Protein AF-A0A4R0R0C9-F1 (afdb_monomer)

Organism: NCBI:txid92696

Foldseek 3Di:
DKEWEAAAPPADIDIDDDDDDQDDDPPDDDDVQLVVVVVVCVVVVFDDQSHSLLQDQVRVVVSQWPYWYWHHNVDPQKIWIWTAGPLRDIDIDMDHDPPLSVLSVLLSVLLVVLVVLVVVVVVVVVVVVVVPPPDDDDDDDDDDDDDPPPPPPPDDDDDDDDDDDDDP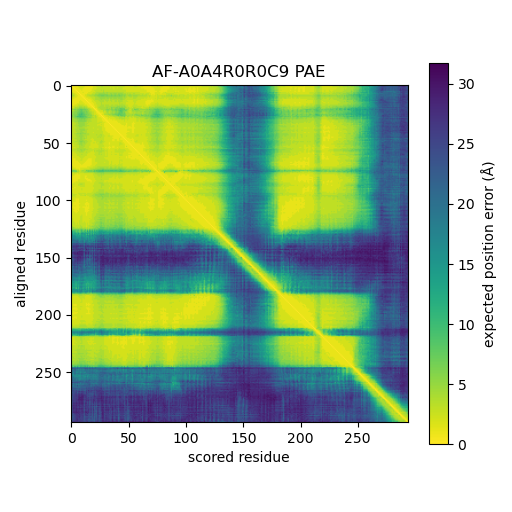DDPPDDPPDPDPDDDHSVVSNVSSVVSVVVSCVVPVVVVVCVVQPPDPPTGGNVNVRVVSVVVVVVVVVVVVCVVVVVPDPPPPDDDPPPDDDPPVPPPPPDDDDDDDDDDDPDPDDPDDDDDDDD

Secondary structure (DSSP, 8-state):
-EEEEEPSTTSPPEEEE-----SPPTTSPPPHHHHHHHHHHHHTTPPPPSSGGGSSTTTHHHHTEEEEEEE-TT-TTEEEEEEEETTS-EEEEEEE-HHHHHHHHHHHHHHHHHHHHHHHHHHHHHHHHTTSSSSS----------SS--S-----------PPP-PPPPP-PPPPPPPP-PPPHHHHHHHHHHHHHHHIIIIIIHHHHHHS---TT--SHHHHHHHHHHHHHHHHHHHHHHHTT------TT-PPPTT--------------------------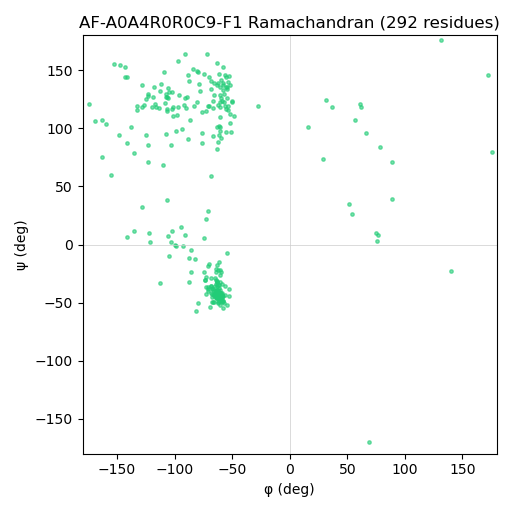---------

Nearest PDB structures (foldseek):
  8fmw-assembly1_W  TM=3.800E-01  e=2.772E-01  Borreliella burgdorferi B31
  6e0i-assembly1_A  TM=2.960E-01  e=7.660E-01  Homo sapiens

Mean predicted aligned error: 12.75 Å

Radius of gyration: 30.07 Å; Cα contacts (8 Å, |Δi|>4): 236; chains: 1; bounding box: 94×52×62 Å

Solvent-accessible surface area (backbone atoms only — not comparable to full-atom values): 18885 Å² total; per-residue (Å²): 61,38,40,38,39,35,51,44,84,94,52,73,67,48,81,42,82,50,81,77,80,66,68,76,60,92,88,58,78,82,57,66,70,48,52,54,51,52,49,52,32,59,77,66,74,44,85,78,71,94,34,70,52,23,68,33,85,88,40,14,71,65,59,42,30,42,34,37,35,41,34,43,60,79,41,97,41,35,36,40,40,40,37,30,31,73,82,69,50,74,49,73,51,72,49,78,38,65,66,56,50,52,52,53,53,45,30,52,52,27,45,55,50,21,48,58,42,43,52,50,55,49,51,54,56,54,58,65,61,71,75,74,78,84,82,87,78,95,75,83,89,73,95,78,84,78,96,83,76,88,84,81,86,84,88,80,83,88,86,82,92,74,91,77,74,91,72,77,80,75,77,81,72,75,77,75,77,80,72,79,92,66,80,55,29,68,58,31,47,51,52,23,49,53,53,49,52,53,48,42,55,64,54,47,54,53,53,49,42,72,78,54,55,86,52,101,84,61,76,44,42,68,58,49,50,52,52,48,52,52,50,53,48,52,54,50,51,56,49,52,38,50,74,71,66,46,76,72,76,76,67,86,83,72,78,76,77,84,83,74,78,80,76,78,73,76,75,83,78,85,78,87,82,89,77,81,88,84,80,88,77,82,86,83,82,85,82,80,88,80,87,83,89,133

Sequence (294 aa):
MIIRLIPPPPHNSVLFTVSFNTKLPGHVAFPQFYSNQLGLLNQHELEQPQTYHSLDKATWMIACLHEVAFDLSMGNGLVLVRCTFIDGDVKEWTFKSDKAVRELAAVCRDTEWASMQADRERYERYGMQSVSESDLQPKKHKKQRSLLMSLVSSLVPSSPSRSRAPSPEPPRRLPPPPSPSGLPSQTLRRRARSSLVDTFRRYVVTGLSQYFPSGSYGCGYVPFVVRSMLRRNEDRMAALLREAGYNQMVMYGAQPTPGRPLLQGSSSDSPFYDDDEAEETSLESRSTDTDGSS

pLDDT: mean 80.65, std 20.63, range [36.44, 98.69]

Structure (mmCIF, N/CA/C/O backbone):
data_AF-A0A4R0R0C9-F1
#
_entry.id   AF-A0A4R0R0C9-F1
#
loop_
_atom_site.group_PDB
_atom_site.id
_atom_site.type_symbol
_atom_site.label_atom_id
_atom_site.label_alt_id
_atom_site.label_comp_id
_atom_site.label_asym_id
_atom_site.label_entity_id
_atom_site.label_seq_id
_atom_site.pdbx_PDB_ins_code
_atom_site.Cartn_x
_atom_site.Cartn_y
_atom_site.Cartn_z
_atom_site.occupancy
_atom_site.B_iso_or_equiv
_atom_site.auth_seq_id
_atom_site.auth_comp_id
_atom_site.auth_asym_id
_atom_site.auth_atom_id
_atom_site.pdbx_PDB_model_num
ATOM 1 N N . MET A 1 1 ? 4.678 -0.991 4.776 1.00 96.38 1 MET A N 1
ATOM 2 C CA . MET A 1 1 ? 3.508 -1.334 3.943 1.00 96.38 1 MET A CA 1
ATOM 3 C C . MET A 1 1 ? 3.961 -2.154 2.741 1.00 96.38 1 MET A C 1
ATOM 5 O O . MET A 1 1 ? 4.963 -1.805 2.121 1.00 96.38 1 MET A O 1
ATOM 9 N N . ILE A 1 2 ? 3.236 -3.215 2.391 1.00 97.88 2 ILE A N 1
ATOM 10 C CA . ILE A 1 2 ? 3.444 -3.982 1.150 1.00 97.88 2 ILE A CA 1
ATOM 11 C C . ILE A 1 2 ? 2.324 -3.644 0.162 1.00 97.88 2 ILE A C 1
ATOM 13 O O . ILE A 1 2 ? 1.160 -3.607 0.543 1.00 97.88 2 ILE A O 1
ATOM 17 N N . ILE A 1 3 ? 2.663 -3.407 -1.104 1.00 98.31 3 ILE A N 1
ATOM 18 C CA . ILE A 1 3 ? 1.708 -3.338 -2.211 1.00 98.31 3 ILE A CA 1
ATOM 19 C C . ILE A 1 3 ? 1.871 -4.610 -3.044 1.00 98.31 3 ILE A C 1
ATOM 21 O O . ILE A 1 3 ? 2.924 -4.836 -3.643 1.00 98.31 3 ILE A O 1
ATOM 25 N N . ARG A 1 4 ? 0.832 -5.441 -3.066 1.00 98.56 4 ARG A N 1
ATOM 26 C CA . ARG A 1 4 ? 0.761 -6.700 -3.803 1.00 98.56 4 ARG A CA 1
ATOM 27 C C . ARG A 1 4 ? -0.069 -6.504 -5.064 1.00 98.56 4 ARG A C 1
ATOM 29 O O . ARG A 1 4 ? -1.170 -5.969 -5.011 1.00 98.56 4 ARG A O 1
ATOM 36 N N . LEU A 1 5 ? 0.450 -6.945 -6.199 1.00 98.31 5 LEU A N 1
ATOM 37 C CA . LEU A 1 5 ? -0.262 -6.958 -7.469 1.00 98.31 5 LEU A CA 1
ATOM 38 C C . LEU A 1 5 ? -0.439 -8.407 -7.911 1.00 98.31 5 LEU A C 1
ATOM 40 O O . LEU A 1 5 ? 0.554 -9.105 -8.106 1.00 98.31 5 LEU A O 1
ATOM 44 N N . ILE A 1 6 ? -1.689 -8.846 -8.033 1.00 98.44 6 ILE A N 1
ATOM 45 C CA . ILE A 1 6 ? -2.082 -10.214 -8.377 1.00 98.44 6 ILE A CA 1
ATOM 46 C C . ILE A 1 6 ? -2.609 -10.187 -9.821 1.00 98.44 6 ILE A C 1
ATOM 48 O O . ILE A 1 6 ? -3.762 -9.806 -10.048 1.00 98.44 6 ILE A O 1
ATOM 52 N N . PRO A 1 7 ? -1.763 -10.487 -10.822 1.00 97.69 7 PRO A N 1
ATOM 53 C CA . PRO A 1 7 ? -2.200 -10.577 -12.209 1.00 97.69 7 PRO A CA 1
ATOM 54 C C . PRO A 1 7 ? -3.044 -11.843 -12.447 1.00 97.69 7 PRO A C 1
ATOM 56 O O . PRO A 1 7 ? -3.005 -12.775 -11.641 1.00 97.69 7 PRO A O 1
ATOM 59 N N . PRO A 1 8 ? -3.797 -11.917 -13.560 1.00 96.81 8 PRO A N 1
ATOM 60 C CA . PRO A 1 8 ? -4.445 -13.161 -13.955 1.00 96.81 8 PRO A CA 1
ATOM 61 C C . PRO A 1 8 ? -3.399 -14.266 -14.222 1.00 96.81 8 PRO A C 1
ATOM 63 O O . PRO A 1 8 ? -2.306 -13.968 -14.722 1.00 96.81 8 PRO A O 1
ATOM 66 N N . PRO A 1 9 ? -3.718 -15.545 -13.940 1.00 95.50 9 PRO A N 1
ATOM 67 C CA . PRO A 1 9 ? -2.861 -16.670 -14.307 1.00 95.50 9 PRO A CA 1
ATOM 68 C C . PRO A 1 9 ? -2.500 -16.647 -15.803 1.00 95.50 9 PRO A C 1
ATOM 70 O O . PRO A 1 9 ? -3.341 -16.258 -16.618 1.00 95.50 9 PRO A O 1
ATOM 73 N N . PRO A 1 10 ? -1.281 -17.067 -16.195 1.00 95.62 10 PRO A N 1
ATOM 74 C CA . PRO A 1 10 ? -0.260 -17.766 -15.401 1.00 95.62 10 PRO A CA 1
ATOM 75 C C . PRO A 1 10 ? 0.796 -16.845 -14.753 1.00 95.62 10 PRO A C 1
ATOM 77 O O . PRO A 1 10 ? 1.863 -17.316 -14.363 1.00 95.62 10 PRO A O 1
ATOM 80 N N . HIS A 1 11 ? 0.555 -15.536 -14.680 1.00 95.06 11 HIS A N 1
ATOM 81 C CA . HIS A 1 11 ? 1.563 -14.589 -14.205 1.00 95.06 11 HIS A CA 1
ATOM 82 C C . HIS A 1 11 ? 1.758 -14.656 -12.681 1.00 95.06 11 HIS A C 1
ATOM 84 O O . HIS A 1 11 ? 0.815 -14.879 -11.923 1.00 95.06 11 HIS A O 1
ATOM 90 N N . ASN A 1 12 ? 2.991 -14.417 -12.228 1.00 96.00 12 ASN A N 1
ATOM 91 C CA . ASN A 1 12 ? 3.324 -14.376 -10.804 1.00 96.00 12 ASN A CA 1
ATOM 92 C C . ASN A 1 12 ? 2.926 -13.037 -10.170 1.00 96.00 12 ASN A C 1
ATOM 94 O O . ASN A 1 12 ? 3.023 -11.979 -10.796 1.00 96.00 12 ASN A O 1
ATOM 98 N N . SER A 1 13 ? 2.555 -13.075 -8.890 1.00 97.56 13 SER A N 1
ATOM 99 C CA . SER A 1 13 ? 2.298 -11.864 -8.108 1.00 97.56 13 SER A CA 1
ATOM 100 C C . SER A 1 13 ? 3.551 -10.998 -7.981 1.00 97.56 13 SER A C 1
ATOM 102 O O . SER A 1 13 ? 4.647 -11.496 -7.723 1.00 97.56 13 SER A O 1
ATOM 104 N N . VAL A 1 14 ? 3.376 -9.682 -8.101 1.00 97.62 14 VAL A N 1
ATOM 105 C CA . VAL A 1 14 ? 4.452 -8.697 -7.943 1.00 97.62 14 VAL A CA 1
ATOM 106 C C . VAL A 1 14 ? 4.308 -7.993 -6.598 1.00 97.62 14 VAL A C 1
ATOM 108 O O . VAL A 1 14 ? 3.227 -7.520 -6.248 1.00 97.62 14 VAL A O 1
ATOM 111 N N . LEU A 1 15 ? 5.404 -7.906 -5.844 1.00 97.94 15 LEU A N 1
ATOM 112 C CA . LEU A 1 15 ? 5.444 -7.277 -4.525 1.00 97.94 15 LEU A CA 1
ATOM 113 C C . LEU A 1 15 ? 6.287 -6.002 -4.560 1.00 97.94 15 LEU A C 1
ATOM 115 O O . LEU A 1 15 ? 7.422 -5.999 -5.037 1.00 97.94 15 LEU A O 1
ATOM 119 N N . PHE A 1 16 ? 5.743 -4.924 -4.003 1.00 97.69 16 PHE A N 1
ATOM 120 C CA . PHE A 1 16 ? 6.442 -3.662 -3.799 1.00 97.69 16 PHE A CA 1
ATOM 121 C C . PHE A 1 16 ? 6.412 -3.294 -2.322 1.00 97.69 16 PHE A C 1
ATOM 123 O O . PHE A 1 16 ? 5.351 -3.241 -1.708 1.00 97.69 16 PHE A O 1
ATOM 130 N N . THR A 1 17 ? 7.571 -2.982 -1.754 1.00 96.38 17 THR A N 1
ATOM 131 C CA . THR A 1 17 ? 7.661 -2.513 -0.369 1.00 96.38 17 THR A CA 1
ATOM 132 C C . THR A 1 17 ? 7.709 -0.993 -0.341 1.00 96.38 17 THR A C 1
ATOM 134 O O . THR A 1 17 ? 8.530 -0.376 -1.023 1.00 96.38 17 THR A O 1
ATOM 137 N N . VAL A 1 18 ? 6.839 -0.394 0.468 1.00 94.31 18 VAL A N 1
ATOM 138 C CA . VAL A 1 18 ? 6.860 1.028 0.809 1.00 94.31 18 VAL A CA 1
ATOM 139 C C . VAL A 1 18 ? 7.181 1.143 2.293 1.00 94.31 18 VAL A C 1
ATOM 141 O O . VAL A 1 18 ? 6.425 0.669 3.150 1.00 94.31 18 VAL A O 1
ATOM 144 N N . SER A 1 19 ? 8.310 1.779 2.583 1.00 92.19 19 SER A N 1
ATOM 145 C CA . SER A 1 19 ? 8.796 2.003 3.940 1.00 92.19 19 SER A CA 1
ATOM 146 C C . SER A 1 19 ? 8.876 3.494 4.208 1.00 92.19 19 SER A C 1
ATOM 148 O O . SER A 1 19 ? 9.365 4.259 3.377 1.00 92.19 19 SER A O 1
ATOM 150 N N . PHE A 1 20 ? 8.409 3.893 5.383 1.00 89.12 20 PHE A N 1
ATOM 151 C CA . PHE A 1 20 ? 8.649 5.223 5.916 1.00 89.12 20 PHE A CA 1
ATOM 152 C C . PHE A 1 20 ? 9.953 5.214 6.709 1.00 89.12 20 PHE A C 1
ATOM 154 O O . PHE A 1 20 ? 10.281 4.211 7.347 1.00 89.12 20 PHE A O 1
ATOM 161 N N . ASN A 1 21 ? 10.697 6.319 6.680 1.00 88.12 21 ASN A N 1
ATOM 162 C CA . ASN A 1 21 ? 11.829 6.461 7.583 1.00 88.12 21 ASN A CA 1
ATOM 163 C C . ASN A 1 21 ? 11.281 6.640 9.004 1.00 88.12 21 ASN A C 1
ATOM 165 O O . ASN A 1 21 ? 10.530 7.572 9.273 1.00 88.12 21 ASN A O 1
ATOM 169 N N . THR A 1 22 ? 11.623 5.725 9.904 1.00 85.69 22 THR A N 1
ATOM 170 C CA . THR A 1 22 ? 11.163 5.770 11.296 1.00 85.69 22 THR A CA 1
ATOM 171 C C . THR A 1 22 ? 11.890 6.840 12.103 1.00 85.69 22 THR A C 1
ATOM 173 O O . THR A 1 22 ? 11.352 7.332 13.093 1.00 85.69 22 THR A O 1
ATOM 176 N N . LYS A 1 23 ? 13.092 7.235 11.668 1.00 87.19 23 LYS A N 1
ATOM 177 C CA . LYS A 1 23 ? 13.923 8.220 12.354 1.00 87.19 23 LYS A CA 1
ATOM 178 C C . LYS A 1 23 ? 13.724 9.594 11.725 1.00 87.19 23 LYS A C 1
ATOM 180 O O . LYS A 1 23 ? 14.049 9.812 10.556 1.00 87.19 23 LYS A O 1
ATOM 185 N N . LEU A 1 24 ? 13.226 10.534 12.524 1.00 85.94 24 LEU A N 1
ATOM 186 C CA . LEU A 1 24 ? 13.323 11.953 12.198 1.00 85.94 24 LEU A CA 1
ATOM 187 C C . LEU A 1 24 ? 14.809 12.346 12.154 1.00 85.94 24 LEU A C 1
ATOM 189 O O . LEU A 1 24 ? 15.576 11.904 13.015 1.00 85.94 24 LEU A O 1
ATOM 193 N N . PRO A 1 25 ? 15.250 13.142 11.166 1.00 89.69 25 PRO A N 1
ATOM 194 C CA . PRO A 1 25 ? 16.614 13.649 11.157 1.00 89.69 25 PRO A CA 1
ATOM 195 C C . PRO A 1 25 ? 16.888 14.439 12.442 1.00 89.69 25 PRO A C 1
ATOM 197 O O . PRO A 1 25 ? 16.090 15.296 12.808 1.00 89.69 25 PRO A O 1
ATOM 200 N N . GLY A 1 26 ? 18.021 14.189 13.106 1.00 91.81 26 GLY A N 1
ATOM 201 C CA . GLY A 1 26 ? 18.309 14.769 14.429 1.00 91.81 26 GLY A CA 1
ATOM 202 C C . GLY A 1 26 ? 18.388 16.302 14.478 1.00 91.81 26 GLY A C 1
ATOM 203 O O . GLY A 1 26 ? 18.328 16.879 15.554 1.00 91.81 26 GLY A O 1
ATOM 204 N N . HIS A 1 27 ? 18.496 16.967 13.326 1.00 93.69 27 HIS A N 1
ATOM 205 C CA . HIS A 1 27 ? 18.495 18.429 13.217 1.00 93.69 27 HIS A CA 1
ATOM 206 C C . HIS A 1 27 ? 17.087 19.037 13.096 1.00 93.69 27 HIS A C 1
ATOM 208 O O . HIS A 1 27 ? 16.942 20.255 13.165 1.00 93.69 27 HIS A O 1
ATOM 214 N N . VAL A 1 28 ? 16.052 18.222 12.872 1.00 92.31 28 VAL A N 1
ATOM 215 C CA . VAL A 1 28 ? 14.677 18.705 12.723 1.00 92.31 28 VAL A CA 1
ATOM 216 C C . VAL A 1 28 ? 14.007 18.686 14.089 1.00 92.31 28 VAL A C 1
ATOM 218 O O . VAL A 1 28 ? 13.875 17.633 14.711 1.00 92.31 28 VAL A O 1
ATOM 221 N N . ALA A 1 29 ? 13.566 19.858 14.548 1.00 93.75 29 ALA A N 1
ATOM 222 C CA . ALA A 1 29 ? 12.794 19.968 15.776 1.00 93.75 29 ALA A CA 1
ATOM 223 C C . ALA A 1 29 ? 11.519 19.119 15.685 1.00 93.75 29 ALA A C 1
ATOM 225 O O . ALA A 1 29 ? 10.828 19.107 14.662 1.00 93.75 29 ALA A O 1
ATOM 226 N N . PHE A 1 30 ? 11.202 18.419 16.770 1.00 94.00 30 PHE A N 1
ATOM 227 C CA . PHE A 1 30 ? 10.015 17.584 16.823 1.00 94.00 30 PHE A CA 1
ATOM 228 C C . PHE A 1 30 ? 8.750 18.463 16.773 1.00 94.00 30 PHE A C 1
ATOM 230 O O . PHE A 1 30 ? 8.609 19.358 17.611 1.00 94.00 30 PHE A O 1
ATOM 237 N N . PRO A 1 31 ? 7.827 18.262 15.811 1.00 94.94 31 PRO A N 1
ATOM 238 C CA . PRO A 1 31 ? 6.652 19.119 15.685 1.00 94.94 31 PRO A CA 1
ATOM 239 C C . PRO A 1 31 ? 5.776 19.092 16.944 1.00 94.94 31 PRO A C 1
ATOM 241 O O . PRO A 1 31 ? 5.342 18.026 17.378 1.00 94.94 31 PRO A O 1
ATOM 244 N N . GLN A 1 32 ? 5.424 20.264 17.486 1.00 95.56 32 GLN A N 1
ATOM 245 C CA . GLN A 1 32 ? 4.611 20.370 18.710 1.00 95.56 32 GLN A CA 1
ATOM 246 C C . GLN A 1 32 ? 3.269 19.628 18.603 1.00 95.56 32 GLN A C 1
ATOM 248 O O . GLN A 1 32 ? 2.793 19.032 19.566 1.00 95.56 32 GLN A O 1
ATOM 253 N N . PHE A 1 33 ? 2.660 19.630 17.416 1.00 94.06 33 PHE A N 1
ATOM 254 C CA . PHE A 1 33 ? 1.415 18.907 17.167 1.00 94.06 33 PHE A CA 1
ATOM 255 C C . PHE A 1 33 ? 1.560 17.392 17.381 1.00 94.06 33 PHE A C 1
ATOM 257 O O . PHE A 1 33 ? 0.635 16.757 17.886 1.00 94.06 33 PHE A O 1
ATOM 264 N N . TYR A 1 34 ? 2.720 16.814 17.054 1.00 95.81 34 TYR A N 1
ATOM 265 C CA . TYR A 1 34 ? 2.991 15.399 17.305 1.00 95.81 34 TYR A CA 1
ATOM 266 C C . TYR A 1 34 ? 3.166 15.143 18.799 1.00 95.81 34 TYR A C 1
ATOM 268 O O . TYR A 1 34 ? 2.614 14.170 19.304 1.00 95.81 34 TYR A O 1
ATOM 276 N N . SER A 1 35 ? 3.850 16.040 19.521 1.00 96.31 35 SER A N 1
ATOM 277 C CA . SER A 1 35 ? 3.997 15.941 20.981 1.00 96.31 35 SER A CA 1
ATOM 278 C C . SER A 1 35 ? 2.642 15.927 21.675 1.00 96.31 35 SER A C 1
ATOM 2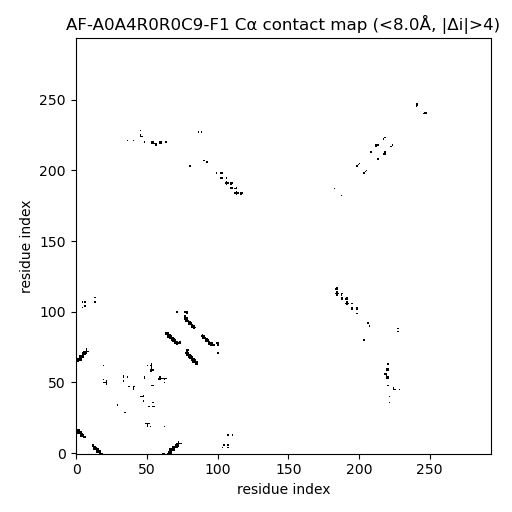80 O O . SER A 1 35 ? 2.402 15.095 22.543 1.00 96.31 35 SER A O 1
ATOM 282 N N . ASN A 1 36 ? 1.731 16.807 21.253 1.00 96.19 36 ASN A N 1
ATOM 283 C CA . ASN A 1 36 ? 0.388 16.882 21.817 1.00 96.19 36 ASN A CA 1
ATOM 284 C C . ASN A 1 36 ? -0.399 15.584 21.567 1.00 96.19 36 ASN A C 1
ATOM 286 O O . ASN A 1 36 ? -1.039 15.073 22.481 1.00 96.19 36 ASN A O 1
ATOM 290 N N . GLN A 1 37 ? -0.325 15.017 20.355 1.00 96.00 37 GLN A N 1
ATOM 291 C CA . GLN A 1 37 ? -0.971 13.733 20.058 1.00 96.00 37 GLN A CA 1
ATOM 292 C C . GLN A 1 37 ? -0.375 12.574 20.862 1.00 96.00 37 GLN A C 1
ATOM 294 O O . GLN A 1 37 ? -1.126 11.757 21.382 1.00 96.00 37 GLN A O 1
ATOM 299 N N . LEU A 1 38 ? 0.952 12.506 20.997 1.00 97.00 38 LEU A N 1
ATOM 300 C CA . LEU A 1 38 ? 1.611 11.491 21.824 1.00 97.00 38 LEU A CA 1
ATOM 301 C C . LEU A 1 38 ? 1.231 11.631 23.302 1.00 97.00 38 LEU A C 1
ATOM 303 O O . LEU A 1 38 ? 0.990 10.624 23.959 1.00 97.00 38 LEU A O 1
ATOM 307 N N . GLY A 1 39 ? 1.113 12.863 23.803 1.00 97.50 39 GLY A N 1
ATOM 308 C CA . GLY A 1 39 ? 0.612 13.140 25.148 1.00 97.50 39 GLY A CA 1
ATOM 309 C C . GLY A 1 39 ? -0.806 12.610 25.359 1.00 97.50 39 GLY A C 1
ATOM 310 O O . GLY A 1 39 ? -1.054 11.940 26.356 1.00 97.50 39 GLY A O 1
ATOM 311 N N . LEU A 1 40 ? -1.707 12.827 24.393 1.00 96.56 40 LEU A N 1
ATOM 312 C CA . LEU A 1 40 ? -3.072 12.283 24.430 1.00 96.56 40 LEU A CA 1
ATOM 313 C C . LEU A 1 40 ? -3.091 10.752 24.389 1.00 96.56 40 LEU A C 1
ATOM 315 O O . LEU A 1 40 ? -3.825 10.133 25.154 1.00 96.56 40 LEU A O 1
ATOM 319 N N . LEU A 1 41 ? -2.285 10.135 23.520 1.00 97.31 41 LEU A N 1
ATOM 320 C CA . LEU A 1 41 ? -2.169 8.677 23.460 1.00 97.31 41 LEU A CA 1
ATOM 321 C C . LEU A 1 41 ? -1.704 8.114 24.805 1.00 97.31 41 LEU A C 1
ATOM 323 O O . LEU A 1 41 ? -2.309 7.177 25.309 1.00 97.31 41 LEU A O 1
ATOM 327 N N . ASN A 1 42 ? -0.688 8.728 25.412 1.00 98.00 42 ASN A N 1
ATOM 328 C CA . ASN A 1 42 ? -0.164 8.310 26.707 1.00 98.00 42 ASN A CA 1
ATOM 329 C C . ASN A 1 42 ? -1.185 8.507 27.840 1.00 98.00 42 ASN A C 1
ATOM 331 O O . ASN A 1 42 ? -1.382 7.614 28.653 1.00 98.00 42 ASN A O 1
ATOM 335 N N . GLN A 1 43 ? -1.876 9.651 27.868 1.00 98.06 43 GLN A N 1
ATOM 336 C CA . GLN A 1 43 ? -2.901 9.958 28.871 1.00 98.06 43 GLN A CA 1
ATOM 337 C C . GLN A 1 43 ? -4.064 8.956 28.856 1.00 98.06 43 GLN A C 1
ATOM 339 O O . GLN A 1 43 ? -4.669 8.702 29.894 1.00 98.06 43 GLN A O 1
ATOM 344 N N . HIS A 1 44 ? -4.391 8.412 27.684 1.00 97.44 44 HIS A N 1
ATOM 345 C CA . HIS A 1 44 ? -5.482 7.458 27.498 1.00 97.44 44 HIS A CA 1
ATOM 346 C C . HIS A 1 44 ? -5.007 6.004 27.364 1.00 97.44 44 HIS A C 1
ATOM 348 O O . HIS A 1 44 ? -5.807 5.158 26.971 1.00 97.44 44 HIS A O 1
ATOM 354 N N . GLU A 1 45 ? -3.731 5.722 27.656 1.00 97.12 45 GLU A N 1
ATOM 355 C CA . GLU A 1 45 ? -3.126 4.383 27.551 1.00 97.12 45 GLU A CA 1
ATOM 356 C C . GLU A 1 45 ? -3.357 3.722 26.176 1.00 97.12 45 GLU A C 1
ATOM 358 O O . GLU A 1 45 ? -3.546 2.512 26.045 1.00 97.12 45 GLU A O 1
ATOM 363 N N . LEU A 1 46 ? -3.368 4.540 25.120 1.00 97.12 46 LEU A N 1
ATOM 364 C CA . LEU A 1 46 ? -3.555 4.093 23.746 1.00 97.12 46 LEU A CA 1
ATOM 365 C C . LEU A 1 46 ? -2.227 3.628 23.142 1.00 97.12 46 LEU A C 1
ATOM 367 O O . LEU A 1 46 ? -1.151 4.140 23.458 1.00 97.12 46 LEU A O 1
ATOM 371 N N . GLU A 1 47 ? -2.315 2.686 22.205 1.00 96.75 47 GLU A N 1
ATOM 372 C CA . GLU A 1 47 ? -1.150 2.131 21.516 1.00 96.75 47 GLU A CA 1
ATOM 373 C C . GLU A 1 47 ? -0.367 3.217 20.755 1.00 96.75 47 GLU A C 1
ATOM 375 O O . GLU A 1 47 ? -0.913 3.947 19.917 1.00 96.75 47 GLU A O 1
ATOM 380 N N . GLN A 1 48 ? 0.936 3.315 21.030 1.00 96.56 48 GLN A N 1
ATOM 381 C CA . GLN A 1 48 ? 1.811 4.282 20.371 1.00 96.56 48 GLN A CA 1
ATOM 382 C C . GLN A 1 48 ? 2.034 3.918 18.894 1.00 96.56 48 GLN A C 1
ATOM 384 O O . GLN A 1 48 ? 2.136 2.739 18.554 1.00 96.56 48 GLN A O 1
ATOM 389 N N . PRO A 1 49 ? 2.134 4.909 17.991 1.00 96.12 49 PRO A N 1
ATOM 390 C CA . PRO A 1 49 ? 2.332 4.636 16.577 1.00 96.12 49 PRO A CA 1
ATOM 391 C C . PRO A 1 49 ? 3.723 4.055 16.306 1.00 96.12 49 PRO A C 1
ATOM 393 O O . PRO A 1 49 ? 4.726 4.558 16.804 1.00 96.12 49 PRO A O 1
ATOM 396 N N . GLN A 1 50 ? 3.802 3.075 15.402 1.00 93.69 50 GLN A N 1
ATOM 397 C CA . GLN A 1 50 ? 5.081 2.504 14.947 1.00 93.69 50 GLN A CA 1
ATOM 398 C C . GLN A 1 50 ? 5.965 3.521 14.205 1.00 93.69 50 GLN A C 1
ATOM 400 O O . GLN A 1 50 ? 7.179 3.354 14.103 1.00 93.69 50 GLN A O 1
ATOM 405 N N . THR A 1 51 ? 5.355 4.568 13.638 1.00 94.62 51 THR A N 1
ATOM 406 C CA . THR A 1 51 ? 6.057 5.627 12.906 1.00 94.62 51 THR A CA 1
ATOM 407 C C . THR A 1 51 ? 5.428 6.989 13.190 1.00 94.62 51 THR A C 1
ATOM 409 O O . THR A 1 51 ? 4.201 7.106 13.255 1.00 94.62 51 THR A O 1
ATOM 412 N N . TYR A 1 52 ? 6.238 8.048 13.262 1.00 94.88 52 TYR A N 1
ATOM 413 C CA . TYR A 1 52 ? 5.740 9.421 13.435 1.00 94.88 52 TYR A CA 1
ATOM 414 C C . TYR A 1 52 ? 4.862 9.903 12.271 1.00 94.88 52 TYR A C 1
ATOM 416 O O . TYR A 1 52 ? 4.015 10.770 12.459 1.00 94.88 52 TYR A O 1
ATOM 424 N N . HIS A 1 53 ? 4.995 9.300 11.085 1.00 94.81 53 HIS A N 1
ATOM 425 C CA . HIS A 1 53 ? 4.137 9.573 9.926 1.00 94.81 53 HIS A CA 1
ATOM 426 C C . HIS A 1 53 ? 2.667 9.206 10.158 1.00 94.81 53 HIS A C 1
ATOM 428 O O . HIS A 1 53 ? 1.791 9.689 9.440 1.00 94.81 53 HIS A O 1
ATOM 434 N N . SER A 1 54 ? 2.386 8.389 11.175 1.00 95.81 54 SER A N 1
ATOM 435 C CA . SER A 1 54 ? 1.024 8.101 11.629 1.00 95.81 54 SER A CA 1
ATOM 436 C C . SER A 1 54 ? 0.372 9.330 12.273 1.00 95.81 54 SER A C 1
ATOM 438 O O . SER A 1 54 ? -0.835 9.493 12.203 1.00 95.81 54 SER A O 1
ATOM 440 N N . LEU A 1 55 ? 1.156 10.232 12.867 1.00 95.62 55 LEU A N 1
ATOM 441 C CA . LEU A 1 55 ? 0.646 11.450 13.508 1.00 95.62 55 LEU A CA 1
ATOM 442 C C . LEU A 1 55 ? 0.397 12.588 12.503 1.00 95.62 55 LEU A C 1
ATOM 444 O O . LEU A 1 55 ? -0.250 13.584 12.835 1.00 95.62 55 LEU A O 1
ATOM 448 N N . ASP A 1 56 ? 0.898 12.448 11.274 1.00 94.25 56 ASP A N 1
ATOM 449 C CA . ASP A 1 56 ? 0.731 13.429 10.207 1.00 94.25 56 ASP A CA 1
ATOM 450 C C . ASP A 1 56 ? -0.660 13.343 9.563 1.00 94.25 56 ASP A C 1
ATOM 452 O O . ASP A 1 56 ? -1.118 12.277 9.146 1.00 94.25 56 ASP A O 1
ATOM 456 N N . LYS A 1 57 ? -1.325 14.488 9.392 1.00 91.19 57 LYS A N 1
ATOM 457 C CA . LYS A 1 57 ? -2.690 14.538 8.846 1.00 91.19 57 LYS A CA 1
ATOM 458 C C . LYS A 1 57 ? -2.787 14.031 7.400 1.00 91.19 57 LYS A C 1
ATOM 460 O O . LYS A 1 57 ? -3.834 13.508 7.023 1.00 91.19 57 LYS A O 1
ATOM 465 N N . ALA A 1 58 ? -1.746 14.193 6.588 1.00 90.81 58 ALA A N 1
ATOM 466 C CA . ALA A 1 58 ? -1.746 13.769 5.193 1.00 90.81 58 ALA A CA 1
ATOM 467 C C . ALA A 1 58 ? -1.311 12.306 5.030 1.00 90.81 58 ALA A C 1
ATOM 469 O O . ALA A 1 58 ? -1.805 11.626 4.129 1.00 90.81 58 ALA A O 1
ATOM 470 N N . THR A 1 59 ? -0.414 11.808 5.888 1.00 93.62 59 THR A N 1
ATOM 471 C CA . THR A 1 59 ? 0.161 10.463 5.727 1.00 93.62 59 THR A CA 1
ATOM 472 C C . THR A 1 59 ? -0.369 9.407 6.686 1.00 93.62 59 THR A C 1
ATOM 474 O O . THR A 1 59 ? -0.097 8.231 6.439 1.00 93.62 59 THR A O 1
ATOM 477 N N . TRP A 1 60 ? -1.151 9.762 7.717 1.00 95.31 60 TRP A N 1
ATOM 478 C CA . TRP A 1 60 ? -1.558 8.805 8.759 1.00 95.31 60 TRP A CA 1
ATOM 479 C C . TRP A 1 60 ? -2.189 7.532 8.198 1.00 95.31 60 TR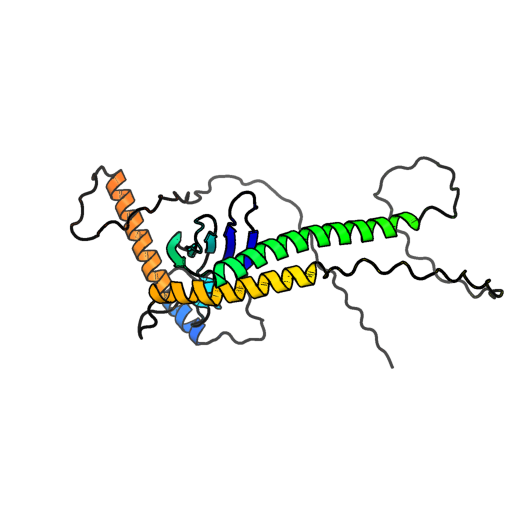P A C 1
ATOM 481 O O . TRP A 1 60 ? -1.840 6.428 8.606 1.00 95.31 60 TRP A O 1
ATOM 491 N N . MET A 1 61 ? -3.080 7.685 7.219 1.00 95.12 61 MET A N 1
ATOM 492 C CA . MET A 1 61 ? -3.824 6.574 6.642 1.00 95.12 61 MET A CA 1
ATOM 493 C C . MET A 1 61 ? -2.888 5.594 5.937 1.00 95.12 61 MET A C 1
ATOM 495 O O . MET A 1 61 ? -3.024 4.390 6.107 1.00 95.12 61 MET A O 1
ATOM 499 N N . ILE A 1 62 ? -1.902 6.106 5.195 1.00 95.94 62 ILE A N 1
ATOM 500 C CA . ILE A 1 62 ? -0.911 5.278 4.498 1.00 95.94 62 ILE A CA 1
ATOM 501 C C . ILE A 1 62 ? 0.052 4.64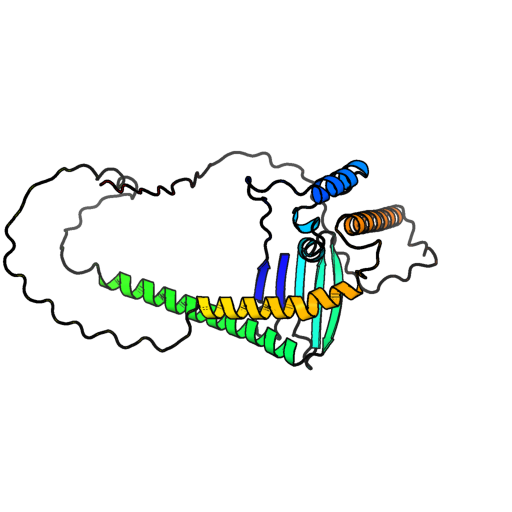1 5.507 1.00 95.94 62 ILE A C 1
ATOM 503 O O . ILE A 1 62 ? 0.434 3.486 5.344 1.00 95.94 62 ILE A O 1
ATOM 507 N N . ALA A 1 63 ? 0.416 5.362 6.570 1.00 96.25 63 ALA A N 1
ATOM 508 C CA . ALA A 1 63 ? 1.263 4.842 7.640 1.00 96.25 63 ALA A CA 1
ATOM 509 C C . ALA A 1 63 ? 0.598 3.693 8.424 1.00 96.25 63 ALA A C 1
ATOM 511 O O . ALA A 1 63 ? 1.300 2.805 8.900 1.00 96.25 63 ALA A O 1
ATOM 512 N N . CYS A 1 64 ? -0.737 3.673 8.507 1.00 96.75 64 CYS A N 1
ATOM 513 C CA . CYS A 1 64 ? -1.505 2.609 9.164 1.00 96.75 64 CYS A CA 1
ATOM 514 C C . CYS A 1 64 ? -1.805 1.402 8.256 1.00 96.75 64 CYS A C 1
ATOM 516 O O . CYS A 1 64 ? -2.373 0.416 8.729 1.00 96.75 64 CYS A O 1
ATOM 518 N N . LEU A 1 65 ? -1.456 1.451 6.965 1.00 97.62 65 LEU A N 1
ATOM 519 C CA . LEU A 1 65 ? -1.634 0.319 6.056 1.00 97.62 65 LEU A CA 1
ATOM 520 C C . LEU A 1 65 ? -0.496 -0.689 6.228 1.00 97.62 65 LEU A C 1
ATOM 522 O O . LEU A 1 65 ? 0.684 -0.391 6.015 1.00 97.62 65 LEU A O 1
ATOM 526 N N . HIS A 1 66 ? -0.867 -1.922 6.550 1.00 97.38 66 HIS A N 1
ATOM 527 C CA . HIS A 1 66 ? 0.049 -3.051 6.554 1.00 97.38 66 HIS A CA 1
ATOM 528 C C . HIS A 1 66 ? 0.260 -3.565 5.124 1.00 97.38 66 HIS A C 1
ATOM 530 O O . HIS A 1 66 ? 1.395 -3.661 4.645 1.00 97.38 66 HIS A O 1
ATOM 536 N N . GLU A 1 67 ? -0.841 -3.798 4.409 1.00 98.31 67 GLU A N 1
ATOM 537 C CA . GLU A 1 67 ? -0.842 -4.361 3.065 1.00 98.31 67 GLU A CA 1
ATOM 538 C C . GLU A 1 67 ? -1.933 -3.746 2.182 1.00 98.31 67 GLU A C 1
ATOM 540 O O . GLU A 1 67 ? -3.042 -3.482 2.637 1.00 98.31 67 GLU A O 1
ATOM 545 N N . VAL A 1 68 ? -1.631 -3.567 0.896 1.00 98.56 68 VAL A N 1
ATOM 546 C CA . VAL A 1 68 ? -2.610 -3.252 -0.146 1.00 98.56 68 VAL A CA 1
ATOM 547 C C . VAL A 1 68 ? -2.451 -4.224 -1.303 1.00 98.56 68 VAL A C 1
ATOM 549 O O . VAL A 1 68 ? -1.404 -4.251 -1.941 1.00 98.56 68 VAL A O 1
ATOM 552 N N . ALA A 1 69 ? -3.488 -4.998 -1.599 1.00 98.69 69 ALA A N 1
ATOM 553 C CA . ALA A 1 69 ? -3.524 -5.917 -2.723 1.00 98.69 69 ALA A CA 1
ATOM 554 C C . ALA A 1 69 ? -4.441 -5.389 -3.833 1.00 98.69 69 ALA A C 1
ATOM 556 O O . ALA A 1 69 ? -5.588 -5.023 -3.582 1.00 98.69 69 ALA A O 1
ATOM 557 N N . PHE A 1 70 ? -3.922 -5.373 -5.058 1.00 98.62 70 PHE A N 1
ATOM 558 C CA . PHE A 1 70 ? -4.683 -5.205 -6.290 1.00 98.62 70 PHE A CA 1
ATOM 559 C C . PHE A 1 70 ? -4.836 -6.566 -6.956 1.00 98.62 70 PHE A C 1
ATOM 561 O O . PHE A 1 70 ? -3.838 -7.153 -7.374 1.00 98.62 70 PHE A O 1
ATOM 568 N N . ASP A 1 71 ? -6.065 -7.042 -7.083 1.00 98.50 71 ASP A N 1
ATOM 569 C CA . ASP A 1 71 ? -6.380 -8.294 -7.757 1.00 98.50 71 ASP A CA 1
ATOM 570 C C . ASP A 1 71 ? -7.039 -8.026 -9.115 1.00 98.50 71 ASP A C 1
ATOM 572 O O . ASP A 1 71 ? -8.107 -7.414 -9.213 1.00 98.50 71 ASP A O 1
ATOM 576 N N . LEU A 1 72 ? -6.338 -8.451 -10.170 1.00 97.81 72 LEU A N 1
ATOM 577 C CA . LEU A 1 72 ? -6.728 -8.325 -11.574 1.00 97.81 72 LEU A CA 1
ATOM 578 C C . LEU A 1 72 ? -7.341 -9.621 -12.134 1.00 97.81 72 LEU A C 1
ATOM 580 O O . LEU A 1 72 ? -7.690 -9.669 -13.315 1.00 97.81 72 LEU A O 1
ATOM 584 N N . SER A 1 73 ? -7.448 -10.681 -11.329 1.00 97.12 73 SER A N 1
ATOM 585 C CA . SER A 1 73 ? -7.896 -12.005 -11.778 1.00 97.12 73 SER A CA 1
ATOM 586 C C . SER A 1 73 ? -9.390 -12.068 -12.113 1.00 97.12 73 SER A C 1
ATOM 588 O O . SER A 1 73 ? -9.810 -12.947 -12.863 1.00 97.12 73 SER A O 1
ATOM 590 N N . MET A 1 74 ? -10.188 -11.105 -11.637 1.00 95.19 74 MET A N 1
ATOM 591 C CA . MET A 1 74 ? -11.639 -11.058 -11.866 1.00 95.19 74 MET A CA 1
ATOM 592 C C . MET A 1 74 ? -12.038 -10.890 -13.344 1.00 95.19 74 MET A C 1
ATOM 594 O O . MET A 1 74 ? -13.171 -11.202 -13.714 1.00 95.19 74 MET A O 1
ATOM 598 N N . GLY A 1 75 ? -11.137 -10.390 -14.197 1.00 91.38 75 GLY A N 1
ATOM 599 C CA . GLY A 1 75 ? -11.422 -10.115 -15.607 1.00 91.38 75 GLY A CA 1
ATOM 600 C C . GLY A 1 75 ? -12.390 -8.942 -15.826 1.00 91.38 75 GLY A C 1
ATOM 601 O O . GLY A 1 75 ? -12.699 -8.173 -14.918 1.00 91.38 75 GLY A O 1
ATOM 602 N N . ASN A 1 76 ? -12.856 -8.762 -17.068 1.00 94.38 76 ASN A N 1
ATOM 603 C CA . ASN A 1 76 ? -13.895 -7.783 -17.446 1.00 94.38 76 ASN A CA 1
ATOM 604 C C . ASN A 1 76 ? -13.635 -6.314 -17.039 1.00 94.38 76 ASN A C 1
ATOM 606 O O . ASN A 1 76 ? -14.576 -5.535 -16.854 1.00 94.38 76 ASN A O 1
ATOM 610 N N . GLY A 1 77 ? -12.366 -5.925 -16.893 1.00 95.44 77 GLY A N 1
ATOM 611 C CA . GLY A 1 77 ? -11.990 -4.568 -16.485 1.00 95.44 77 GLY A CA 1
ATOM 612 C C . GLY A 1 77 ? -12.210 -4.270 -14.993 1.00 95.44 77 GLY A C 1
ATOM 613 O O . GLY A 1 77 ? -12.126 -3.105 -14.594 1.00 95.44 77 GLY A O 1
ATOM 614 N N . LEU A 1 78 ? -12.523 -5.288 -14.180 1.00 97.88 78 LEU A N 1
ATOM 615 C CA . LEU A 1 78 ? -12.704 -5.168 -12.734 1.00 97.88 78 LEU A CA 1
ATOM 616 C C . LEU A 1 78 ? -11.373 -5.326 -12.001 1.00 97.88 78 LEU A C 1
ATOM 618 O O . LEU A 1 78 ? -10.551 -6.173 -12.345 1.00 97.88 78 LEU A O 1
ATOM 622 N N . VAL A 1 79 ? -11.195 -4.511 -10.966 1.00 98.12 79 VAL A N 1
ATOM 623 C CA . VAL A 1 79 ? -10.077 -4.598 -10.027 1.00 98.12 79 VAL A CA 1
ATOM 624 C C . VAL A 1 79 ? -10.651 -4.700 -8.623 1.00 98.12 79 VAL A C 1
ATOM 626 O O . VAL A 1 79 ? -11.428 -3.833 -8.213 1.00 98.12 79 VAL A O 1
ATOM 629 N N . LEU A 1 80 ? -10.262 -5.738 -7.886 1.00 98.38 80 LEU A N 1
ATOM 630 C CA . LEU A 1 80 ? -10.513 -5.838 -6.451 1.00 98.38 80 LEU A CA 1
ATOM 631 C C . LEU A 1 80 ? -9.340 -5.201 -5.704 1.00 98.38 80 LEU A C 1
ATOM 633 O O . LEU A 1 80 ? -8.180 -5.537 -5.939 1.00 98.38 80 LEU A O 1
ATOM 637 N N . VAL A 1 81 ? -9.645 -4.269 -4.806 1.00 98.44 81 VAL A N 1
ATOM 638 C CA . VAL A 1 81 ? -8.674 -3.689 -3.878 1.00 98.44 81 VAL A CA 1
ATOM 639 C C . VAL A 1 81 ? -8.960 -4.222 -2.495 1.00 98.44 81 VAL A C 1
ATOM 641 O O . VAL A 1 81 ? -10.072 -4.072 -1.996 1.00 98.44 81 VAL A O 1
ATOM 644 N N . ARG A 1 82 ? -7.932 -4.783 -1.862 1.00 98.50 82 ARG A N 1
ATOM 645 C CA . ARG A 1 82 ? -7.955 -5.210 -0.465 1.00 98.50 82 ARG A CA 1
ATOM 646 C C . ARG A 1 82 ? -6.890 -4.454 0.311 1.00 98.50 82 ARG A C 1
ATOM 648 O O . ARG A 1 82 ? -5.707 -4.576 0.016 1.00 98.50 82 ARG A O 1
ATOM 655 N N . CYS A 1 83 ? -7.304 -3.683 1.305 1.00 98.50 83 CYS A N 1
ATOM 656 C CA . CYS A 1 83 ? -6.418 -2.973 2.220 1.00 98.50 83 CYS A CA 1
ATOM 657 C C . CYS A 1 83 ? -6.476 -3.630 3.597 1.00 98.50 83 CYS A C 1
ATOM 659 O O . CYS A 1 83 ? -7.546 -3.684 4.199 1.00 98.50 83 CYS A O 1
ATOM 661 N N . THR A 1 84 ? -5.332 -4.082 4.098 1.00 98.19 84 THR A N 1
ATOM 662 C CA . THR A 1 84 ? -5.156 -4.605 5.454 1.00 98.19 84 THR A CA 1
ATOM 663 C C . THR A 1 84 ? -4.416 -3.565 6.289 1.00 98.19 84 THR A C 1
ATOM 665 O O . THR A 1 84 ? -3.334 -3.109 5.910 1.00 98.19 84 THR A O 1
ATOM 668 N N . PHE A 1 85 ? -4.983 -3.187 7.426 1.00 97.62 85 PHE A N 1
ATOM 669 C CA . PHE A 1 85 ? -4.416 -2.223 8.366 1.00 97.62 85 PHE A CA 1
ATOM 670 C C . PHE A 1 85 ? -3.556 -2.916 9.433 1.00 97.62 85 PHE A C 1
ATOM 672 O O . PHE A 1 85 ? -3.632 -4.131 9.618 1.00 97.62 85 PHE A O 1
ATOM 679 N N . ILE A 1 86 ? -2.722 -2.144 10.135 1.00 96.44 86 ILE A N 1
ATOM 680 C CA . ILE A 1 86 ? -1.833 -2.647 11.203 1.00 96.44 86 ILE A CA 1
ATOM 681 C C . ILE A 1 86 ? -2.577 -3.304 12.376 1.00 96.44 86 ILE A C 1
ATOM 683 O O . ILE A 1 86 ? -2.008 -4.124 13.083 1.00 96.44 86 ILE A O 1
ATOM 687 N N . ASP A 1 87 ? -3.853 -2.977 12.560 1.00 95.38 87 ASP A N 1
ATOM 688 C CA . ASP A 1 87 ? -4.743 -3.553 13.570 1.00 95.38 87 ASP A CA 1
ATOM 689 C C . ASP A 1 87 ? -5.515 -4.790 13.067 1.00 95.38 87 ASP A C 1
ATOM 691 O O . ASP A 1 87 ? -6.458 -5.253 13.717 1.00 95.38 87 ASP A O 1
ATOM 695 N N . GLY A 1 88 ? -5.171 -5.278 11.872 1.00 95.94 88 GLY A N 1
ATOM 696 C CA . GLY A 1 88 ? -5.845 -6.378 11.194 1.00 95.94 88 GLY A CA 1
ATOM 697 C C . GLY A 1 88 ? -7.189 -6.008 10.560 1.00 95.94 88 GLY A C 1
ATOM 698 O O . GLY A 1 88 ? -7.858 -6.902 10.031 1.00 95.94 88 GLY A O 1
ATOM 699 N N . ASP A 1 89 ? -7.630 -4.740 10.594 1.00 95.69 89 ASP A N 1
ATOM 700 C CA . ASP A 1 89 ? -8.822 -4.325 9.844 1.00 95.69 89 ASP A CA 1
ATOM 701 C C . ASP A 1 89 ? -8.624 -4.565 8.354 1.00 95.69 89 ASP A C 1
ATOM 703 O O . ASP A 1 89 ? -7.542 -4.337 7.815 1.00 95.69 89 ASP A O 1
ATOM 707 N N . VAL A 1 90 ? -9.683 -5.007 7.684 1.00 96.88 90 VAL A N 1
ATOM 708 C CA . VAL A 1 90 ? -9.663 -5.243 6.243 1.00 96.88 90 VAL A CA 1
ATOM 709 C C . VAL A 1 90 ? -10.762 -4.412 5.601 1.00 96.88 90 VAL A C 1
ATOM 711 O O . VAL A 1 90 ? -11.920 -4.458 6.022 1.00 96.88 90 VAL A O 1
ATOM 714 N N . LYS A 1 91 ? -10.391 -3.635 4.582 1.00 97.12 91 LYS A N 1
ATOM 715 C CA . LYS A 1 91 ? -11.318 -2.900 3.718 1.00 97.12 91 LYS A CA 1
ATOM 716 C C . LYS A 1 91 ? -11.164 -3.390 2.295 1.00 97.12 91 LYS A C 1
ATOM 718 O O . LYS A 1 91 ? -10.059 -3.397 1.757 1.00 97.12 91 LYS A O 1
ATOM 723 N N . GLU A 1 92 ? -12.280 -3.782 1.703 1.00 97.62 92 GLU A N 1
ATOM 724 C CA . GLU A 1 92 ? -12.331 -4.336 0.359 1.00 97.62 92 GLU A CA 1
ATOM 725 C C . GLU A 1 92 ? -13.370 -3.606 -0.469 1.00 97.62 92 GLU A C 1
ATOM 727 O O . GLU A 1 92 ? -14.464 -3.305 0.003 1.00 97.62 92 GLU A O 1
ATOM 732 N N . TRP A 1 93 ? -13.018 -3.302 -1.709 1.00 98.00 93 TRP A N 1
ATOM 733 C CA . TRP A 1 93 ? -13.965 -2.792 -2.687 1.00 98.00 93 TRP A CA 1
ATOM 734 C C . TRP A 1 93 ? -13.515 -3.170 -4.088 1.00 98.00 93 TRP A C 1
ATOM 736 O O . TRP A 1 93 ? -12.332 -3.383 -4.359 1.00 98.00 93 TRP A O 1
ATOM 746 N N . THR A 1 94 ? -14.478 -3.232 -4.995 1.00 97.81 94 THR A N 1
ATOM 747 C CA . THR A 1 94 ? -14.228 -3.446 -6.415 1.00 97.81 94 THR A CA 1
ATOM 748 C C . THR A 1 94 ? -14.507 -2.164 -7.179 1.00 97.81 94 THR A C 1
ATOM 750 O O . THR A 1 94 ? -15.360 -1.360 -6.800 1.00 97.81 94 THR A O 1
ATOM 753 N N . PHE A 1 95 ? -13.778 -1.948 -8.267 1.00 97.25 95 PHE A N 1
ATOM 754 C CA . PHE A 1 95 ? -14.093 -0.879 -9.204 1.00 97.25 95 PHE A CA 1
ATOM 755 C C . PHE A 1 95 ? -13.811 -1.316 -10.639 1.00 97.25 95 PHE A C 1
ATOM 757 O O . PHE A 1 95 ? -12.961 -2.170 -10.896 1.00 97.25 95 PHE A O 1
ATOM 764 N N . LYS A 1 96 ? -14.535 -0.715 -11.588 1.00 97.69 96 LYS A N 1
ATOM 765 C CA . LYS A 1 96 ? -14.363 -0.961 -13.022 1.00 97.69 96 LYS A CA 1
ATOM 766 C C . LYS A 1 96 ? -13.571 0.179 -13.650 1.00 97.69 96 LYS A C 1
ATOM 768 O O . LYS A 1 96 ? -14.015 1.324 -13.618 1.00 97.69 96 LYS A O 1
ATOM 773 N N . SER A 1 97 ? -12.401 -0.117 -14.210 1.00 97.38 97 SER A N 1
ATOM 774 C CA . SER A 1 97 ? -11.584 0.879 -14.913 1.00 97.38 97 SER A CA 1
ATOM 775 C C . SER A 1 97 ? -10.593 0.212 -15.860 1.00 97.38 97 SER A C 1
ATOM 777 O O . SER A 1 97 ? -9.520 -0.236 -15.451 1.00 97.38 97 SER A O 1
ATOM 779 N N . ASP A 1 98 ? -10.894 0.246 -17.160 1.00 97.31 98 ASP A N 1
ATOM 780 C CA . ASP A 1 98 ? -9.990 -0.260 -18.203 1.00 97.31 98 ASP A CA 1
ATOM 781 C C . ASP A 1 98 ? -8.648 0.483 -18.210 1.00 97.31 98 ASP A C 1
ATOM 783 O O . ASP A 1 98 ? -7.617 -0.047 -18.626 1.00 97.31 98 ASP A O 1
ATOM 787 N N . LYS A 1 99 ? -8.635 1.738 -17.743 1.00 97.50 99 LYS A N 1
ATOM 788 C CA . LYS A 1 99 ? -7.397 2.495 -17.555 1.00 97.50 99 LYS A CA 1
ATOM 789 C C . LYS A 1 99 ? -6.554 1.892 -16.430 1.00 97.50 99 LYS A C 1
ATOM 791 O O . LYS A 1 99 ? -5.375 1.647 -16.659 1.00 97.50 99 LYS A O 1
ATOM 796 N N . ALA A 1 100 ? -7.144 1.626 -15.262 1.00 97.38 100 ALA A N 1
ATOM 797 C CA . ALA A 1 100 ? -6.426 1.046 -14.125 1.00 97.38 100 ALA A CA 1
ATOM 798 C C . ALA A 1 100 ? -5.866 -0.338 -14.453 1.00 97.38 100 ALA A C 1
ATOM 800 O O . ALA A 1 100 ? -4.698 -0.601 -14.188 1.00 97.38 100 ALA A O 1
ATOM 801 N N . VAL A 1 101 ? -6.675 -1.194 -15.089 1.00 97.88 101 VAL A N 1
ATOM 802 C CA . VAL A 1 101 ? -6.244 -2.535 -15.503 1.00 97.88 101 VAL A CA 1
ATOM 803 C C . VAL A 1 101 ? -5.064 -2.448 -16.469 1.00 97.88 101 VAL A C 1
ATOM 805 O O . VAL A 1 101 ? -4.074 -3.151 -16.285 1.00 97.88 101 VAL A O 1
ATOM 808 N N . ARG A 1 102 ? -5.108 -1.546 -17.460 1.00 97.88 102 ARG A N 1
ATOM 809 C CA . ARG A 1 102 ? -3.983 -1.343 -18.389 1.00 97.88 102 ARG A CA 1
ATOM 810 C C . ARG A 1 102 ? -2.729 -0.802 -17.702 1.00 97.88 102 ARG A C 1
ATOM 812 O O . ARG A 1 102 ? -1.640 -1.275 -18.023 1.00 97.88 102 ARG A O 1
ATOM 819 N N . GLU A 1 103 ? -2.870 0.169 -16.797 1.00 98.12 103 GLU A N 1
ATOM 820 C CA . GLU A 1 103 ? -1.757 0.741 -16.021 1.00 98.12 103 GLU A CA 1
ATOM 821 C C . GLU A 1 103 ? -1.105 -0.334 -15.134 1.00 98.12 103 GLU A C 1
ATOM 823 O O . GLU A 1 103 ? 0.100 -0.553 -15.222 1.00 98.12 103 GLU A O 1
ATOM 828 N N . LEU A 1 104 ? -1.892 -1.091 -14.365 1.00 98.12 104 LEU A N 1
ATOM 829 C CA . LEU A 1 104 ? -1.389 -2.168 -13.506 1.00 98.12 104 LEU A CA 1
ATOM 830 C C . LEU A 1 104 ? -0.793 -3.334 -14.309 1.00 98.12 104 LEU A C 1
ATOM 832 O O . LEU A 1 104 ? 0.280 -3.828 -13.973 1.00 98.12 104 LEU A O 1
ATOM 836 N N . ALA A 1 105 ? -1.408 -3.727 -15.426 1.00 97.56 105 ALA A N 1
ATOM 837 C CA . ALA A 1 105 ? -0.824 -4.726 -16.319 1.00 97.56 105 ALA A CA 1
ATOM 838 C C . ALA A 1 105 ? 0.506 -4.248 -16.934 1.00 97.56 105 ALA A C 1
ATOM 840 O O . ALA A 1 105 ? 1.400 -5.058 -17.181 1.00 97.56 105 ALA A O 1
ATOM 841 N N . ALA A 1 106 ? 0.667 -2.941 -17.178 1.00 97.88 106 ALA A N 1
ATOM 842 C CA . ALA A 1 106 ? 1.948 -2.379 -17.603 1.00 97.88 106 ALA A CA 1
ATOM 843 C C . ALA A 1 106 ? 3.006 -2.468 -16.494 1.00 97.88 106 ALA A C 1
ATOM 845 O O . ALA A 1 106 ? 4.146 -2.805 -16.795 1.00 97.88 106 ALA A O 1
ATOM 846 N N . VAL A 1 107 ? 2.631 -2.262 -15.226 1.00 98.31 107 VAL A N 1
ATOM 847 C CA . VAL A 1 107 ? 3.527 -2.466 -14.071 1.00 98.31 107 VAL A CA 1
ATOM 848 C C . VAL A 1 107 ? 4.035 -3.912 -14.003 1.00 98.31 107 VAL A C 1
ATOM 850 O O . VAL A 1 107 ? 5.234 -4.116 -13.795 1.00 98.31 107 VAL A O 1
ATOM 853 N N . CYS A 1 108 ? 3.166 -4.909 -14.219 1.00 97.94 108 CYS A N 1
ATOM 854 C CA . CYS A 1 108 ? 3.574 -6.319 -14.306 1.00 97.94 108 CYS A CA 1
ATOM 855 C C . CYS A 1 108 ? 4.614 -6.531 -15.413 1.00 97.94 108 CYS A C 1
ATOM 857 O O . CYS A 1 108 ? 5.720 -6.986 -15.125 1.00 97.94 108 CYS A O 1
ATOM 859 N N . ARG A 1 109 ? 4.301 -6.116 -16.651 1.00 97.44 109 ARG A N 1
ATOM 860 C CA . ARG A 1 109 ? 5.213 -6.267 -17.801 1.00 97.44 109 ARG A CA 1
ATOM 861 C C . ARG A 1 109 ? 6.553 -5.571 -17.581 1.00 97.44 109 ARG A C 1
ATOM 863 O O . ARG A 1 109 ? 7.597 -6.145 -17.861 1.00 97.44 109 ARG A O 1
ATOM 870 N N . ASP A 1 110 ? 6.537 -4.351 -17.050 1.00 97.69 110 ASP A N 1
ATOM 871 C CA . ASP A 1 110 ? 7.756 -3.592 -16.765 1.00 97.69 110 ASP A CA 1
ATOM 872 C C . ASP A 1 110 ? 8.630 -4.284 -15.720 1.00 97.69 110 ASP A C 1
ATOM 874 O O . ASP A 1 110 ? 9.855 -4.236 -15.813 1.00 97.69 110 ASP A O 1
ATOM 878 N N . THR A 1 111 ? 8.014 -4.935 -14.733 1.00 97.31 111 THR A N 1
ATOM 879 C CA . THR A 1 111 ? 8.739 -5.670 -13.693 1.00 97.31 111 THR A CA 1
ATOM 880 C C . THR A 1 111 ? 9.334 -6.967 -14.238 1.00 97.31 111 THR A C 1
ATOM 882 O O . THR A 1 111 ? 10.505 -7.246 -13.980 1.00 97.31 111 THR A O 1
ATOM 885 N N . GLU A 1 112 ? 8.578 -7.713 -15.046 1.00 96.31 112 GLU A N 1
ATOM 886 C CA . GLU A 1 112 ? 9.068 -8.901 -15.759 1.00 96.31 112 GLU A CA 1
ATOM 887 C C . GLU A 1 112 ? 10.248 -8.543 -16.677 1.00 96.31 112 GLU A C 1
ATOM 889 O O . GLU A 1 112 ? 11.319 -9.148 -16.596 1.00 96.31 112 G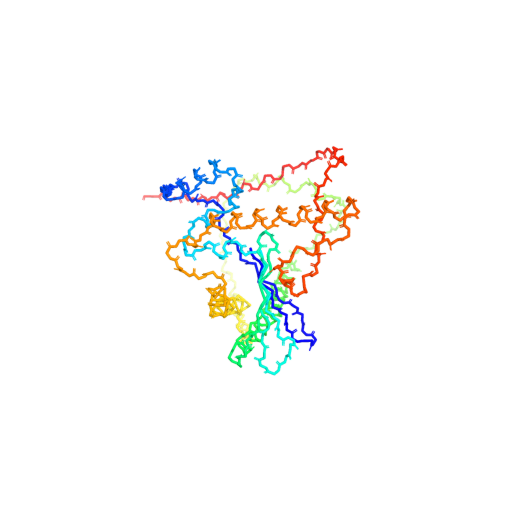LU A O 1
ATOM 894 N N . TRP A 1 113 ? 10.103 -7.494 -17.494 1.00 96.06 113 TRP A N 1
ATOM 895 C CA . TRP A 1 113 ? 11.165 -7.013 -18.382 1.00 96.06 113 TRP A CA 1
ATOM 896 C C . TRP A 1 113 ? 12.379 -6.508 -17.611 1.00 96.06 113 TRP A C 1
ATOM 898 O O . TRP A 1 113 ? 13.514 -6.781 -17.997 1.00 96.06 113 TRP A O 1
ATOM 908 N N . ALA A 1 114 ? 12.167 -5.810 -16.494 1.00 96.50 114 ALA A N 1
ATOM 909 C CA . ALA A 1 114 ? 13.257 -5.378 -15.634 1.00 96.50 114 ALA A CA 1
ATOM 910 C C . ALA A 1 114 ? 14.021 -6.548 -15.003 1.00 96.50 114 ALA A C 1
ATOM 912 O O . ALA A 1 114 ? 15.208 -6.392 -14.713 1.00 96.50 114 ALA A O 1
ATOM 913 N N . SER A 1 115 ? 13.360 -7.681 -14.745 1.00 95.88 115 SER A N 1
ATOM 914 C CA . SER A 1 115 ? 14.021 -8.895 -14.260 1.00 95.88 115 SER A CA 1
ATOM 915 C C . SER A 1 115 ? 14.895 -9.492 -15.356 1.00 95.88 115 SER A C 1
ATOM 917 O O . SER A 1 115 ? 16.103 -9.601 -15.167 1.00 95.88 115 SER A O 1
ATOM 919 N N . MET A 1 116 ? 14.318 -9.747 -16.536 1.00 95.25 116 MET A N 1
ATOM 920 C CA . MET A 1 116 ? 15.052 -10.303 -17.680 1.00 95.25 116 MET A CA 1
ATOM 921 C C . MET A 1 116 ? 16.261 -9.442 -18.066 1.00 95.25 116 MET A C 1
ATOM 923 O O . MET A 1 116 ? 17.356 -9.952 -18.297 1.00 95.25 116 MET A O 1
ATOM 927 N N . GLN A 1 117 ? 16.084 -8.118 -18.096 1.00 95.00 117 GLN A N 1
ATOM 928 C CA . GLN A 1 117 ? 17.164 -7.196 -18.432 1.00 95.00 117 GLN A CA 1
ATOM 929 C C . GLN A 1 117 ? 18.248 -7.155 -17.347 1.00 95.00 117 GLN A C 1
ATOM 931 O O . GLN A 1 117 ? 19.426 -7.047 -17.672 1.00 95.00 117 GLN A O 1
ATOM 936 N N . ALA A 1 118 ? 17.881 -7.268 -16.067 1.00 95.19 118 ALA A N 1
ATOM 937 C CA . ALA A 1 118 ? 18.859 -7.325 -14.983 1.00 95.19 118 ALA A CA 1
ATOM 938 C C . ALA A 1 118 ? 19.695 -8.614 -15.026 1.00 95.19 118 ALA A C 1
ATOM 940 O O . ALA A 1 118 ? 20.896 -8.561 -14.759 1.00 95.19 118 ALA A O 1
ATOM 941 N N . ASP A 1 119 ? 19.091 -9.748 -15.385 1.00 95.38 119 ASP A N 1
ATOM 942 C CA . ASP A 1 119 ? 19.811 -11.014 -15.548 1.00 95.38 119 ASP A CA 1
ATOM 943 C C . ASP A 1 119 ? 20.785 -10.936 -16.723 1.00 95.38 119 ASP A C 1
ATOM 945 O O . ASP A 1 119 ? 21.961 -11.275 -16.587 1.00 95.38 119 ASP A O 1
ATOM 949 N N . ARG A 1 120 ? 20.340 -10.373 -17.849 1.00 93.25 120 ARG A N 1
ATOM 950 C CA . ARG A 1 120 ? 21.208 -10.093 -18.996 1.00 93.25 120 ARG A CA 1
ATOM 951 C C . ARG A 1 120 ? 22.393 -9.191 -18.628 1.00 93.25 120 ARG A C 1
ATOM 953 O O . ARG A 1 120 ? 23.533 -9.538 -18.924 1.00 93.25 120 ARG A O 1
ATOM 960 N N . GLU A 1 121 ? 22.139 -8.063 -17.961 1.00 93.06 121 GLU A N 1
ATOM 961 C CA . GLU A 1 121 ? 23.181 -7.133 -17.500 1.00 93.06 121 GLU A CA 1
ATOM 962 C C . GLU A 1 121 ? 24.183 -7.825 -16.553 1.00 93.06 121 GLU A C 1
ATOM 964 O O . GLU A 1 121 ? 25.375 -7.513 -16.578 1.00 93.06 121 GLU A O 1
ATOM 969 N N . ARG A 1 122 ? 23.731 -8.785 -15.728 1.00 93.12 122 ARG A N 1
ATOM 970 C CA . ARG A 1 122 ? 24.618 -9.616 -14.895 1.00 93.12 122 ARG A CA 1
ATOM 971 C C . ARG A 1 122 ? 25.499 -10.524 -15.750 1.00 93.12 122 ARG A C 1
ATOM 973 O O . ARG A 1 122 ? 26.710 -10.520 -15.549 1.00 93.12 122 ARG A O 1
ATOM 980 N N . TYR A 1 123 ? 24.929 -11.256 -16.709 1.00 93.06 123 TYR A N 1
ATOM 981 C CA . TYR A 1 123 ? 25.700 -12.127 -17.605 1.00 93.06 123 TYR A CA 1
ATOM 982 C C . TYR A 1 123 ? 26.764 -11.361 -18.398 1.00 93.06 123 TYR A C 1
ATOM 984 O O . TYR A 1 123 ? 27.898 -11.823 -18.494 1.00 93.06 123 TYR A O 1
ATOM 992 N N . GLU A 1 124 ? 26.438 -10.172 -18.909 1.00 90.38 124 GLU A N 1
ATOM 993 C CA . GLU A 1 124 ? 27.393 -9.328 -19.638 1.00 90.38 124 GLU A CA 1
ATOM 994 C C . GLU A 1 124 ? 28.564 -8.886 -18.737 1.00 90.38 124 GLU A C 1
ATOM 996 O O . GLU A 1 124 ? 29.722 -8.952 -19.154 1.00 90.38 124 GLU A O 1
ATOM 1001 N N . ARG A 1 125 ? 28.302 -8.531 -17.468 1.00 89.25 125 ARG A N 1
ATOM 1002 C CA . ARG A 1 125 ? 29.365 -8.193 -16.498 1.00 89.25 125 ARG A CA 1
ATOM 1003 C C . ARG A 1 125 ? 30.287 -9.374 -16.193 1.00 89.25 125 ARG A C 1
ATOM 1005 O O . ARG A 1 125 ? 31.500 -9.183 -16.133 1.00 89.25 125 ARG A O 1
ATOM 1012 N N . TYR A 1 126 ? 29.737 -10.578 -16.033 1.00 90.94 126 TYR A N 1
ATOM 1013 C CA . TYR A 1 126 ? 30.541 -11.780 -15.785 1.00 90.94 126 TYR A CA 1
ATOM 1014 C C . TYR A 1 126 ? 31.335 -12.220 -17.023 1.00 90.94 126 TYR A C 1
ATOM 1016 O O . TYR A 1 126 ? 32.500 -12.601 -16.905 1.00 90.94 126 TYR A O 1
ATOM 1024 N N . GLY A 1 127 ? 30.750 -12.108 -18.220 1.00 87.00 127 GLY A N 1
ATOM 1025 C CA . GLY A 1 127 ? 31.418 -12.454 -19.476 1.00 87.00 127 GLY A CA 1
ATOM 1026 C C . GLY A 1 127 ? 32.670 -11.613 -19.732 1.00 87.00 127 GLY A C 1
ATOM 1027 O O . GLY A 1 127 ? 33.709 -12.156 -20.101 1.00 87.00 127 GLY A O 1
ATOM 1028 N N . MET A 1 128 ? 32.614 -10.305 -19.458 1.00 76.69 128 MET A N 1
ATOM 1029 C CA . MET A 1 128 ? 33.754 -9.404 -19.678 1.00 76.69 128 MET A CA 1
ATOM 1030 C C . MET A 1 128 ? 34.898 -9.590 -18.669 1.00 76.69 128 MET A C 1
ATOM 1032 O O . MET A 1 128 ? 36.051 -9.347 -19.019 1.00 76.69 128 MET A O 1
ATOM 1036 N N . GLN A 1 129 ? 34.623 -10.049 -17.443 1.00 73.38 129 GLN A N 1
ATOM 1037 C CA . GLN A 1 129 ? 35.680 -10.317 -16.456 1.00 73.38 129 GLN A CA 1
ATOM 1038 C C . GLN A 1 129 ? 36.479 -11.590 -16.778 1.00 73.38 129 GLN A C 1
ATOM 1040 O O . GLN A 1 129 ? 37.679 -11.632 -16.521 1.00 73.38 129 GLN A O 1
ATOM 1045 N N . SER A 1 130 ? 35.861 -12.587 -17.418 1.00 68.00 130 SER A N 1
ATOM 1046 C CA . SER A 1 130 ? 36.500 -13.888 -17.682 1.00 68.00 130 SER A CA 1
ATOM 1047 C C . SER A 1 130 ? 37.632 -13.880 -18.725 1.00 68.00 130 SER A C 1
ATOM 1049 O O . SER A 1 130 ? 38.435 -14.805 -18.755 1.00 68.00 130 SER A O 1
ATOM 1051 N N . VAL A 1 131 ? 37.744 -12.841 -19.562 1.00 63.34 131 VAL A N 1
ATOM 1052 C CA . VAL A 1 131 ? 38.712 -12.804 -20.684 1.00 63.34 131 VAL A CA 1
ATOM 1053 C C . VAL A 1 131 ? 40.049 -12.142 -20.295 1.00 63.34 131 VAL A C 1
ATOM 1055 O O . VAL A 1 131 ? 40.968 -12.065 -21.103 1.00 63.34 131 VAL A O 1
ATOM 1058 N N . SER A 1 132 ? 40.198 -11.664 -19.054 1.00 59.22 132 SER A N 1
ATOM 1059 C CA . SER A 1 132 ? 41.329 -10.799 -18.670 1.00 59.22 132 SER A CA 1
ATOM 1060 C C . SER A 1 132 ? 42.493 -11.500 -17.953 1.00 59.22 132 SER A C 1
ATOM 1062 O O . SER A 1 132 ? 43.464 -10.822 -17.632 1.00 59.22 132 SER A O 1
ATOM 1064 N N . GLU A 1 133 ? 42.432 -12.810 -17.683 1.00 57.38 133 GLU A N 1
ATOM 1065 C CA . GLU A 1 133 ? 43.369 -13.448 -16.731 1.00 57.38 133 GLU A CA 1
ATOM 1066 C C . GLU A 1 133 ? 44.229 -14.596 -17.296 1.00 57.38 133 GLU A C 1
ATOM 1068 O O . GLU A 1 133 ? 45.030 -15.177 -16.567 1.00 57.38 133 GLU A O 1
ATOM 1073 N N . SER A 1 134 ? 44.127 -14.928 -18.589 1.00 57.47 134 SER A N 1
ATOM 1074 C CA . SER A 1 134 ? 44.807 -16.113 -19.145 1.00 57.47 134 SER A CA 1
ATOM 1075 C C . SER A 1 134 ? 46.080 -15.865 -19.956 1.00 57.47 134 SER A C 1
ATOM 1077 O O . SER A 1 134 ? 46.670 -16.843 -20.404 1.00 57.47 134 SER A O 1
ATOM 1079 N N . ASP A 1 135 ? 46.561 -14.630 -20.113 1.00 57.00 135 ASP A N 1
ATOM 1080 C CA . ASP A 1 135 ? 47.826 -14.396 -20.815 1.00 57.00 135 ASP A CA 1
ATOM 1081 C C . ASP A 1 135 ? 48.888 -13.780 -19.906 1.00 57.00 135 ASP A C 1
ATOM 1083 O O . ASP A 1 135 ? 48.759 -12.661 -19.414 1.00 57.00 135 ASP A O 1
ATOM 1087 N N . LEU A 1 136 ? 49.992 -14.528 -19.794 1.00 57.66 136 LEU A N 1
ATOM 1088 C CA . LEU A 1 136 ? 51.275 -14.198 -19.169 1.00 57.66 136 LEU A CA 1
ATOM 1089 C C . LEU A 1 136 ? 51.386 -14.513 -17.666 1.00 57.66 136 LEU A C 1
ATOM 1091 O O . LEU A 1 136 ? 51.534 -13.600 -16.869 1.00 57.66 136 LEU A O 1
ATOM 1095 N N . GLN A 1 137 ? 51.449 -15.796 -17.278 1.00 58.56 137 GLN A N 1
ATOM 1096 C CA . GLN A 1 137 ? 52.639 -16.372 -16.609 1.00 58.56 137 GLN A CA 1
ATOM 1097 C C . GLN A 1 137 ? 52.489 -17.896 -16.393 1.00 58.56 137 GLN A C 1
ATOM 1099 O O . GLN A 1 137 ? 51.612 -18.331 -15.647 1.00 58.56 137 GLN A O 1
ATOM 1104 N N . PRO A 1 138 ? 53.389 -18.736 -16.938 1.00 56.31 138 PRO A N 1
ATOM 1105 C CA . PRO A 1 138 ? 53.447 -20.149 -16.583 1.00 56.31 138 PRO A CA 1
ATOM 1106 C C . PRO A 1 138 ? 54.114 -20.308 -15.208 1.00 56.31 138 PRO A C 1
ATOM 1108 O O . PRO A 1 138 ? 55.341 -20.357 -15.102 1.00 56.31 138 PRO A O 1
ATOM 1111 N N . LYS A 1 139 ? 53.327 -20.401 -14.129 1.00 52.62 139 LYS A N 1
ATOM 1112 C CA . LYS A 1 139 ? 53.850 -20.750 -12.798 1.00 52.62 139 LYS A CA 1
ATOM 1113 C C . LYS A 1 139 ? 53.567 -22.214 -12.478 1.00 52.62 139 LYS A C 1
ATOM 1115 O O . LYS A 1 139 ? 52.435 -22.635 -12.274 1.00 52.62 139 LYS A O 1
ATOM 1120 N N . LYS A 1 140 ? 54.654 -22.986 -12.446 1.00 57.94 140 LYS A N 1
ATOM 1121 C CA . LYS A 1 140 ? 54.719 -24.393 -12.041 1.00 57.94 140 LYS A CA 1
ATOM 1122 C C . LYS A 1 140 ? 54.019 -24.599 -10.693 1.00 57.94 140 LYS A C 1
ATOM 1124 O O . LYS A 1 140 ? 54.393 -23.984 -9.697 1.00 57.94 140 LYS A O 1
ATOM 1129 N N . HIS A 1 141 ? 53.041 -25.499 -10.669 1.00 54.09 141 HIS A N 1
ATOM 1130 C CA . HIS A 1 141 ? 52.316 -25.895 -9.468 1.00 54.09 141 HIS A CA 1
ATOM 1131 C C . H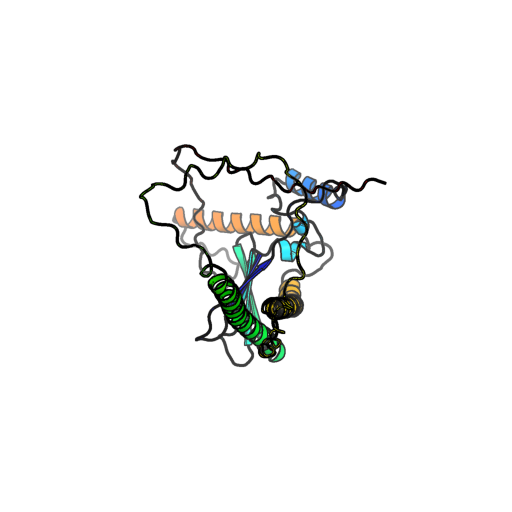IS A 1 141 ? 53.257 -26.465 -8.399 1.00 54.09 141 HIS A C 1
ATOM 1133 O O . HIS A 1 141 ? 53.917 -27.484 -8.614 1.00 54.09 141 HIS A O 1
ATOM 1139 N N . LYS A 1 142 ? 53.238 -25.873 -7.202 1.00 54.19 142 LYS A N 1
ATOM 1140 C CA . LYS A 1 142 ? 53.640 -26.563 -5.975 1.00 54.19 142 LYS A CA 1
ATOM 1141 C C . LYS A 1 142 ? 52.587 -26.305 -4.898 1.00 54.19 142 LYS A C 1
ATOM 1143 O O . LYS A 1 142 ? 52.331 -25.172 -4.521 1.00 54.19 142 LYS A O 1
ATOM 1148 N N . LYS A 1 143 ? 51.942 -27.401 -4.493 1.00 62.66 143 LYS A N 1
ATOM 1149 C CA . LYS A 1 143 ? 50.930 -27.562 -3.437 1.00 62.66 143 LYS A CA 1
ATOM 1150 C C . LYS A 1 143 ? 51.039 -26.537 -2.291 1.00 62.66 143 LYS A C 1
ATOM 1152 O O . LYS A 1 143 ? 52.015 -26.587 -1.553 1.00 62.66 143 LYS A O 1
ATOM 1157 N N . GLN A 1 144 ? 49.994 -25.734 -2.073 1.00 47.88 144 GLN A N 1
ATOM 1158 C CA . GLN A 1 144 ? 49.667 -25.065 -0.796 1.00 47.88 144 GLN A CA 1
ATOM 1159 C C . GLN A 1 144 ? 48.197 -24.601 -0.870 1.00 47.88 144 GLN A C 1
ATOM 1161 O O . GLN A 1 144 ? 47.831 -23.901 -1.802 1.00 47.88 144 GLN A O 1
ATOM 1166 N N . ARG A 1 145 ? 47.252 -25.242 -0.165 1.00 53.75 145 ARG A N 1
ATOM 1167 C CA . ARG A 1 145 ? 46.798 -25.020 1.229 1.00 53.75 145 ARG A CA 1
ATOM 1168 C C . ARG A 1 145 ? 46.298 -23.592 1.524 1.00 53.75 145 ARG A C 1
ATOM 1170 O O . ARG A 1 145 ? 47.102 -22.704 1.748 1.00 53.75 145 ARG A O 1
ATOM 1177 N N . SER A 1 146 ? 44.968 -23.507 1.660 1.00 56.66 146 SER A N 1
ATOM 1178 C CA . SER A 1 146 ? 44.179 -22.703 2.613 1.00 56.66 146 SER A CA 1
ATOM 1179 C C . SER A 1 146 ? 44.295 -21.169 2.587 1.00 56.66 146 SER A C 1
ATOM 1181 O O . SER A 1 146 ? 45.326 -20.575 2.875 1.00 56.66 146 SER A O 1
ATOM 1183 N N . LEU A 1 147 ? 43.133 -20.558 2.361 1.00 55.38 147 LEU A N 1
ATOM 1184 C CA . LEU A 1 147 ? 42.798 -19.160 2.071 1.00 55.38 147 LEU A CA 1
ATOM 1185 C C . LEU A 1 147 ? 42.923 -18.172 3.259 1.00 55.38 147 LEU A C 1
ATOM 1187 O O . LEU A 1 147 ? 42.311 -17.113 3.233 1.00 55.38 147 LEU A O 1
ATOM 1191 N N . LEU A 1 148 ? 43.703 -18.486 4.301 1.00 54.00 148 LEU A N 1
ATOM 1192 C CA . LEU A 1 148 ? 43.751 -17.699 5.553 1.00 54.00 148 LEU A CA 1
ATOM 1193 C C . LEU A 1 148 ? 45.015 -16.836 5.748 1.00 54.00 148 LEU A C 1
ATOM 1195 O O . LEU A 1 148 ? 45.185 -16.236 6.801 1.00 54.00 148 LEU A O 1
ATOM 1199 N N . MET A 1 149 ? 45.902 -16.730 4.753 1.00 49.91 149 MET A N 1
ATOM 1200 C CA . MET A 1 149 ? 47.181 -15.997 4.877 1.00 49.91 149 MET A CA 1
ATOM 1201 C C . MET A 1 149 ? 47.426 -14.967 3.761 1.00 49.91 149 MET A C 1
ATOM 1203 O O . MET A 1 149 ? 48.560 -14.702 3.380 1.00 49.91 149 MET A O 1
ATOM 1207 N N . SER A 1 150 ? 46.362 -14.356 3.234 1.00 48.41 150 SER A N 1
ATOM 1208 C CA . SER A 1 150 ? 46.457 -13.280 2.231 1.00 48.41 150 SER A CA 1
ATOM 1209 C C . SER A 1 150 ? 46.121 -11.898 2.814 1.00 48.41 150 SER A C 1
ATOM 1211 O O . SER A 1 150 ? 45.467 -11.096 2.155 1.00 48.41 150 SER A O 1
ATOM 1213 N N . LEU A 1 151 ? 46.536 -11.626 4.058 1.00 48.69 151 LEU A N 1
ATOM 1214 C CA . LEU A 1 151 ? 46.302 -10.344 4.751 1.00 48.69 151 LEU A CA 1
ATOM 1215 C C . LEU A 1 151 ? 47.577 -9.629 5.225 1.00 48.69 151 LEU A C 1
ATOM 1217 O O . LEU A 1 151 ? 47.493 -8.619 5.913 1.00 48.69 151 LEU A O 1
ATOM 1221 N N . VAL A 1 152 ? 48.766 -10.086 4.823 1.00 48.50 152 VAL A N 1
ATOM 1222 C CA . VAL A 1 152 ? 50.016 -9.361 5.103 1.00 48.50 152 VAL A CA 1
ATOM 1223 C C . VAL A 1 152 ? 50.873 -9.325 3.843 1.00 48.50 152 VAL A C 1
ATOM 1225 O O . VAL A 1 152 ? 51.788 -10.122 3.663 1.00 48.50 152 VAL A O 1
ATOM 1228 N N . SER A 1 153 ? 50.543 -8.426 2.918 1.00 39.88 153 SER A N 1
ATOM 1229 C CA . SER A 1 153 ? 51.430 -8.034 1.811 1.00 39.88 153 SER A CA 1
ATOM 1230 C C . SER A 1 153 ? 51.077 -6.637 1.302 1.00 39.88 153 SER A C 1
ATOM 1232 O O . SER A 1 153 ? 50.760 -6.432 0.136 1.00 39.88 153 SER A O 1
ATOM 1234 N N . SER A 1 154 ? 51.159 -5.648 2.187 1.00 41.41 154 SER A N 1
ATOM 1235 C CA . SER A 1 154 ? 51.377 -4.258 1.791 1.00 41.41 154 SER A CA 1
ATOM 1236 C C . SER A 1 154 ? 52.386 -3.672 2.761 1.00 41.41 154 SER A C 1
ATOM 1238 O O . SER A 1 154 ? 52.019 -3.410 3.897 1.00 41.41 154 SER A O 1
ATOM 1240 N N . LEU A 1 155 ? 53.648 -3.577 2.340 1.00 48.53 155 LEU A N 1
ATOM 1241 C CA . LEU A 1 155 ? 54.706 -2.702 2.869 1.00 48.53 155 LEU A CA 1
ATOM 1242 C C . LEU A 1 155 ? 56.005 -3.052 2.117 1.00 48.53 155 LEU A C 1
ATOM 1244 O O . LEU A 1 155 ? 56.852 -3.791 2.608 1.00 48.53 155 LEU A O 1
ATOM 1248 N N . VAL A 1 156 ? 56.151 -2.541 0.891 1.00 39.25 156 VAL A N 1
ATOM 1249 C CA . VAL A 1 156 ? 57.461 -2.409 0.231 1.00 39.25 156 VAL A CA 1
ATOM 1250 C C . VAL A 1 156 ? 57.549 -0.998 -0.360 1.00 39.25 156 VAL A C 1
ATOM 1252 O O . VAL A 1 156 ? 56.714 -0.657 -1.200 1.00 39.25 156 VAL A O 1
ATOM 1255 N N . PRO A 1 157 ? 58.524 -0.169 0.059 1.00 45.31 157 PRO A N 1
ATOM 1256 C CA . PRO A 1 157 ? 58.765 1.143 -0.526 1.00 45.31 157 PRO A CA 1
ATOM 1257 C C . PRO A 1 157 ? 59.542 1.052 -1.849 1.00 45.31 157 PRO A C 1
ATOM 1259 O O . PRO A 1 157 ? 60.511 0.307 -1.969 1.00 45.31 157 PRO A O 1
ATOM 1262 N N . SER A 1 158 ? 59.096 1.867 -2.805 1.00 43.41 158 SER A N 1
ATOM 1263 C CA . SER A 1 158 ? 59.842 2.650 -3.804 1.00 43.41 158 SER A CA 1
ATOM 1264 C C . SER A 1 158 ? 61.178 2.126 -4.354 1.00 43.41 158 SER A C 1
ATOM 1266 O O . SER A 1 158 ? 62.179 2.022 -3.648 1.00 43.41 158 SER A O 1
ATOM 1268 N N . SER A 1 159 ? 61.267 2.012 -5.683 1.00 39.31 159 SER A N 1
ATOM 1269 C CA . SER A 1 159 ? 62.528 2.197 -6.418 1.00 39.31 159 SER A CA 1
ATOM 1270 C C . SER A 1 159 ? 62.294 2.796 -7.815 1.00 39.31 159 SER A C 1
ATOM 1272 O O . SER A 1 159 ? 61.188 2.676 -8.348 1.00 39.31 159 SER A O 1
ATOM 1274 N N . PRO A 1 160 ? 63.297 3.497 -8.379 1.00 55.94 160 PRO A N 1
ATOM 1275 C CA . PRO A 1 160 ? 63.080 4.604 -9.303 1.00 55.94 160 PRO A CA 1
ATOM 1276 C C . PRO A 1 160 ? 63.181 4.233 -10.795 1.00 55.94 160 PRO A C 1
ATOM 1278 O O . PRO A 1 160 ? 63.784 3.236 -11.190 1.00 55.94 160 PRO A O 1
ATOM 1281 N N . SER A 1 161 ? 62.548 5.097 -11.595 1.00 52.03 161 SER A N 1
ATOM 1282 C CA . SER A 1 161 ? 62.802 5.448 -13.003 1.00 52.03 161 SER A CA 1
ATOM 1283 C C . SER A 1 161 ? 63.697 4.517 -13.842 1.00 52.03 161 SER A C 1
ATOM 1285 O O . SER A 1 161 ? 64.919 4.648 -13.882 1.00 52.03 161 SER A O 1
ATOM 1287 N N . ARG A 1 162 ? 63.056 3.685 -14.677 1.00 45.31 162 ARG A N 1
ATOM 1288 C CA . ARG A 1 162 ? 63.649 3.176 -15.925 1.00 45.31 162 ARG A CA 1
ATOM 1289 C C . ARG A 1 162 ? 63.015 3.861 -17.133 1.00 45.31 162 ARG A C 1
ATOM 1291 O O . ARG A 1 162 ? 61.796 3.879 -17.288 1.00 45.31 162 ARG A O 1
ATOM 1298 N N . SER A 1 163 ? 63.882 4.408 -17.978 1.00 53.72 163 SER A N 1
ATOM 1299 C CA . SER A 1 163 ? 63.599 4.968 -19.295 1.00 53.72 163 SER A CA 1
ATOM 1300 C C . SER A 1 163 ? 62.859 3.955 -20.175 1.00 53.72 163 SER A C 1
ATOM 1302 O O . SER A 1 163 ? 63.344 2.858 -20.454 1.00 53.72 163 SER A O 1
ATOM 1304 N N . ARG A 1 164 ? 61.644 4.326 -20.587 1.00 45.25 164 ARG A N 1
ATOM 1305 C CA . ARG A 1 164 ? 60.751 3.514 -21.416 1.00 45.25 164 ARG A CA 1
ATOM 1306 C C . ARG A 1 164 ? 61.017 3.822 -22.890 1.00 45.25 164 ARG A C 1
ATOM 1308 O O . ARG A 1 164 ? 60.829 4.952 -23.330 1.00 45.25 164 ARG A O 1
ATOM 1315 N N . ALA A 1 165 ? 61.454 2.809 -23.633 1.00 63.53 165 ALA A N 1
ATOM 1316 C CA . ALA A 1 165 ? 61.478 2.805 -25.094 1.00 63.53 165 ALA A CA 1
ATOM 1317 C C . ALA A 1 165 ? 60.057 3.026 -25.668 1.00 63.53 165 ALA A C 1
ATOM 1319 O O . ALA A 1 165 ? 59.082 2.676 -24.992 1.00 63.53 165 ALA A O 1
ATOM 1320 N N . PRO A 1 166 ? 59.909 3.585 -26.887 1.00 65.75 166 PRO A N 1
ATOM 1321 C CA . PRO A 1 166 ? 58.604 3.816 -27.504 1.00 65.75 166 PRO A CA 1
ATOM 1322 C C . PRO A 1 166 ? 57.867 2.484 -27.679 1.00 65.75 166 PRO A C 1
ATOM 1324 O O . PRO A 1 166 ? 58.265 1.618 -28.454 1.00 65.75 166 PRO A O 1
ATOM 1327 N N . SER A 1 167 ? 56.812 2.307 -26.885 1.00 60.81 167 SER A N 1
ATOM 1328 C CA . SER A 1 167 ? 55.929 1.146 -26.942 1.00 60.81 167 SER A CA 1
ATOM 1329 C C . SER A 1 167 ? 55.145 1.191 -28.259 1.00 60.81 167 SER A C 1
ATOM 1331 O O . SER A 1 167 ? 54.624 2.259 -28.586 1.00 60.81 167 SER A O 1
ATOM 1333 N N . PRO A 1 168 ? 55.034 0.077 -29.004 1.00 70.00 168 PRO A N 1
ATOM 1334 C CA . PRO A 1 168 ? 54.256 0.027 -30.238 1.00 70.00 168 PRO A CA 1
ATOM 1335 C C . PRO A 1 168 ? 52.799 0.416 -29.966 1.00 70.00 168 PRO A C 1
ATOM 1337 O O . PRO A 1 168 ? 52.236 0.033 -28.935 1.00 70.00 168 PRO A O 1
ATOM 1340 N N . GLU A 1 169 ? 52.218 1.201 -30.879 1.00 67.62 169 GLU A N 1
ATOM 1341 C CA . GLU A 1 169 ? 50.814 1.613 -30.836 1.00 67.62 169 GLU A CA 1
ATOM 1342 C C . GLU A 1 169 ? 49.923 0.378 -30.629 1.00 67.62 169 GLU A C 1
ATOM 1344 O O . GLU A 1 169 ? 50.000 -0.571 -31.418 1.00 67.62 169 GLU A O 1
ATOM 1349 N N . PRO A 1 170 ? 49.091 0.345 -29.572 1.00 71.75 170 PRO A N 1
ATOM 1350 C CA . PRO A 1 170 ? 48.169 -0.757 -29.380 1.00 71.75 170 PRO A CA 1
ATOM 1351 C C . PRO A 1 170 ? 47.227 -0.822 -30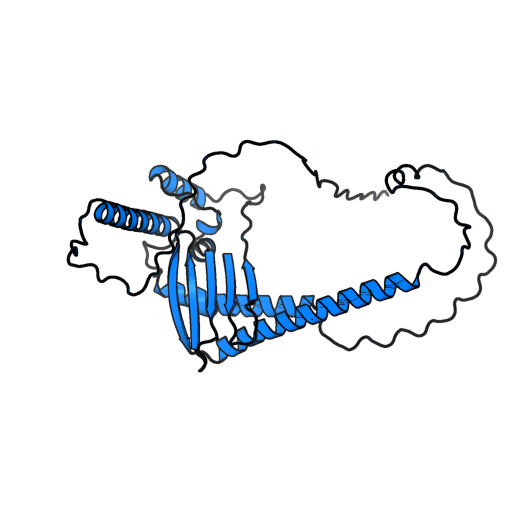.591 1.00 71.75 170 PRO A C 1
ATOM 1353 O O . PRO A 1 170 ? 46.725 0.219 -31.029 1.00 71.75 170 PRO A O 1
ATOM 1356 N N . PRO A 1 171 ? 46.968 -2.021 -31.144 1.00 72.44 171 PRO A N 1
ATOM 1357 C CA . PRO A 1 171 ? 46.080 -2.171 -32.286 1.00 72.44 171 PRO A CA 1
ATOM 1358 C C . PRO A 1 171 ? 44.731 -1.536 -31.949 1.00 72.44 171 PRO A C 1
ATOM 1360 O O . PRO A 1 171 ? 44.132 -1.855 -30.917 1.00 72.44 171 PRO A O 1
ATOM 1363 N N . ARG A 1 172 ? 44.276 -0.613 -32.809 1.00 68.31 172 ARG A N 1
ATOM 1364 C CA . ARG A 1 172 ? 42.965 0.038 -32.710 1.00 68.31 172 ARG A CA 1
ATOM 1365 C C . ARG A 1 172 ? 41.893 -1.049 -32.669 1.00 68.31 172 ARG A C 1
ATOM 1367 O O . ARG A 1 172 ? 41.496 -1.576 -33.705 1.00 68.31 172 ARG A O 1
ATOM 1374 N N . ARG A 1 173 ? 41.450 -1.413 -31.464 1.00 67.81 173 ARG A N 1
ATOM 1375 C CA . ARG A 1 173 ? 40.310 -2.307 -31.274 1.00 67.81 173 ARG A CA 1
ATOM 1376 C C . ARG A 1 173 ? 39.104 -1.601 -31.878 1.00 67.81 173 ARG A C 1
ATOM 1378 O O . ARG A 1 173 ? 38.778 -0.487 -31.471 1.00 67.81 173 ARG A O 1
ATOM 1385 N N . LEU A 1 174 ? 38.490 -2.228 -32.878 1.00 78.56 174 LEU A N 1
ATOM 1386 C CA . LEU A 1 174 ? 37.215 -1.767 -33.408 1.00 78.56 174 LEU A CA 1
ATOM 1387 C C . LEU A 1 174 ? 36.226 -1.667 -32.235 1.00 78.56 174 LEU A C 1
ATOM 1389 O O . LEU A 1 174 ? 36.222 -2.565 -31.384 1.00 78.56 174 LEU A O 1
ATOM 1393 N N . PRO A 1 175 ? 35.441 -0.580 -32.139 1.00 76.00 175 PRO A N 1
ATOM 1394 C CA . PRO A 1 175 ? 34.455 -0.447 -31.079 1.00 76.00 175 PRO A CA 1
ATOM 1395 C C . PRO A 1 175 ? 33.523 -1.666 -31.118 1.00 76.00 175 PRO A C 1
ATOM 1397 O O . PRO A 1 175 ? 33.127 -2.086 -32.211 1.00 76.00 175 PRO A O 1
ATOM 1400 N N . PRO A 1 176 ? 33.205 -2.273 -29.960 1.00 71.94 176 PRO A N 1
ATOM 1401 C CA . PRO A 1 176 ? 32.270 -3.385 -29.919 1.00 71.94 176 PRO A CA 1
ATOM 1402 C C . PRO A 1 176 ? 30.944 -2.957 -30.566 1.00 71.94 176 PRO A C 1
ATOM 1404 O O . PRO A 1 176 ? 30.557 -1.789 -30.438 1.00 71.94 176 PRO A O 1
ATOM 1407 N N . PRO A 1 177 ? 30.258 -3.867 -31.282 1.00 74.56 177 PRO A N 1
ATOM 1408 C CA . PRO A 1 177 ? 28.975 -3.557 -31.896 1.00 74.56 177 PRO A CA 1
ATOM 1409 C C . PRO A 1 177 ? 28.022 -3.005 -30.826 1.00 74.56 177 PRO A C 1
ATOM 1411 O O . PRO A 1 177 ? 28.035 -3.501 -29.696 1.00 74.56 177 PRO A O 1
ATOM 1414 N N . PRO A 1 178 ? 27.221 -1.972 -31.146 1.00 72.56 178 PRO A N 1
ATOM 1415 C CA . PRO A 1 178 ? 26.324 -1.364 -30.176 1.00 72.56 178 PRO A CA 1
ATOM 1416 C C . PRO A 1 178 ? 25.395 -2.440 -29.616 1.00 72.56 178 PRO A C 1
ATOM 1418 O O . PRO A 1 178 ? 24.691 -3.115 -30.372 1.00 72.56 178 PRO A O 1
ATOM 1421 N N . SER A 1 179 ? 25.412 -2.618 -28.293 1.00 68.88 179 SER A N 1
ATOM 1422 C CA . SER A 1 179 ? 24.480 -3.512 -27.612 1.00 68.88 179 SER A CA 1
ATOM 1423 C C . SER A 1 179 ? 23.051 -3.157 -28.040 1.00 68.88 179 SER A C 1
ATOM 1425 O O . SER A 1 179 ? 22.734 -1.967 -28.146 1.00 68.88 179 SER A O 1
ATOM 1427 N N . PRO A 1 180 ? 22.181 -4.147 -28.315 1.00 64.44 180 PRO A N 1
ATOM 1428 C CA . PRO A 1 180 ? 20.831 -3.884 -28.794 1.00 64.44 180 PRO A CA 1
ATOM 1429 C C . PRO A 1 180 ? 20.115 -2.944 -27.823 1.00 64.44 180 PRO A C 1
ATOM 1431 O O . PRO A 1 180 ? 20.190 -3.116 -26.606 1.00 64.44 180 PRO A O 1
ATOM 1434 N N . SER A 1 181 ? 19.454 -1.940 -28.392 1.00 71.75 181 SER A N 1
ATOM 1435 C CA . SER A 1 181 ? 18.887 -0.749 -27.755 1.00 71.75 181 SER A CA 1
ATOM 1436 C C . SER A 1 181 ? 17.690 -1.043 -26.836 1.00 71.75 181 SER A C 1
ATOM 1438 O O . SER A 1 181 ? 16.581 -0.559 -27.062 1.00 71.75 181 SER A O 1
ATOM 1440 N N . GLY A 1 182 ? 17.893 -1.867 -25.810 1.00 86.00 182 GLY A N 1
ATOM 1441 C CA . GLY A 1 182 ? 16.946 -2.076 -24.720 1.00 86.00 182 GLY A CA 1
ATOM 1442 C C . GLY A 1 182 ? 17.030 -0.954 -23.685 1.00 86.00 182 GLY A C 1
ATOM 1443 O O . GLY A 1 182 ? 18.093 -0.376 -23.456 1.00 86.00 182 GLY A O 1
ATOM 1444 N N . LEU A 1 183 ? 15.907 -0.645 -23.034 1.00 92.94 183 LEU A N 1
ATOM 1445 C CA . LEU A 1 183 ? 15.920 0.237 -21.867 1.00 92.94 183 LEU A CA 1
ATOM 1446 C C . LEU A 1 183 ? 16.677 -0.447 -20.714 1.00 92.94 183 LEU A C 1
ATOM 1448 O O . LEU A 1 183 ? 16.437 -1.631 -20.473 1.00 92.94 183 LEU A O 1
ATOM 1452 N N . PRO A 1 184 ? 17.518 0.278 -19.955 1.00 94.19 184 PRO A N 1
ATOM 1453 C CA . PRO A 1 184 ? 18.172 -0.272 -18.772 1.00 94.19 184 PRO A CA 1
ATOM 1454 C C . PRO A 1 184 ? 17.165 -0.827 -17.759 1.00 94.19 184 PRO A C 1
ATOM 1456 O O . PRO A 1 184 ? 16.091 -0.243 -17.555 1.00 94.19 184 PRO A O 1
ATOM 1459 N N . SER A 1 185 ? 17.541 -1.899 -17.055 1.00 95.62 185 SER A N 1
ATOM 1460 C CA . SER A 1 185 ? 16.693 -2.548 -16.040 1.00 95.62 185 SER A CA 1
ATOM 1461 C C . SER A 1 185 ? 16.175 -1.556 -14.984 1.00 95.62 185 SER A C 1
ATOM 1463 O O . SER A 1 185 ? 15.011 -1.590 -14.571 1.00 95.62 185 SER A O 1
ATOM 1465 N N . GLN A 1 186 ? 17.016 -0.595 -14.590 1.00 96.00 186 GLN A N 1
ATOM 1466 C CA . GLN A 1 186 ? 16.679 0.452 -13.628 1.00 96.00 186 GLN A CA 1
ATOM 1467 C C . GLN A 1 186 ? 15.561 1.384 -14.122 1.00 96.00 186 GLN A C 1
ATOM 1469 O O . GLN A 1 186 ? 14.697 1.769 -13.329 1.00 96.00 186 GLN A O 1
ATOM 1474 N N . THR A 1 187 ? 15.555 1.740 -15.409 1.00 96.44 187 THR A N 1
ATOM 1475 C CA . THR A 1 187 ? 14.544 2.626 -16.009 1.00 96.44 187 THR A CA 1
ATOM 1476 C C . THR A 1 187 ? 13.166 1.971 -15.978 1.00 96.44 187 THR A C 1
ATOM 1478 O O . THR A 1 187 ? 12.193 2.609 -15.574 1.00 96.44 187 THR A O 1
ATOM 1481 N N . LEU A 1 188 ? 13.096 0.677 -16.305 1.00 96.69 188 LEU A N 1
ATOM 1482 C CA . LEU A 1 188 ? 11.864 -0.114 -16.249 1.00 96.69 188 LEU A CA 1
ATOM 1483 C C . LEU A 1 188 ? 11.305 -0.194 -14.819 1.00 96.69 188 LEU A C 1
ATOM 1485 O O . LEU A 1 188 ? 10.132 0.102 -14.601 1.00 96.69 188 LEU A O 1
ATOM 1489 N N . ARG A 1 189 ? 12.151 -0.469 -13.812 1.00 97.25 189 ARG A N 1
ATOM 1490 C CA . ARG A 1 189 ? 11.718 -0.487 -12.397 1.00 97.25 189 ARG A CA 1
ATOM 1491 C C . ARG A 1 189 ? 11.204 0.869 -11.921 1.00 97.25 189 ARG A C 1
ATOM 1493 O O . ARG A 1 189 ? 10.248 0.921 -11.151 1.00 97.25 189 ARG A O 1
ATOM 1500 N N . ARG A 1 190 ? 11.844 1.971 -12.335 1.00 97.44 190 ARG A N 1
ATOM 1501 C CA . ARG A 1 190 ? 11.390 3.331 -11.991 1.00 97.44 190 ARG A CA 1
ATOM 1502 C C . ARG A 1 190 ? 10.011 3.613 -12.586 1.00 97.44 190 ARG A C 1
ATOM 1504 O O . ARG A 1 190 ? 9.144 4.069 -11.847 1.00 97.44 190 ARG A O 1
ATOM 1511 N N . ARG A 1 191 ? 9.800 3.274 -13.864 1.00 97.69 191 ARG A N 1
ATOM 1512 C CA . ARG A 1 191 ? 8.510 3.425 -14.556 1.00 97.69 191 ARG A CA 1
ATOM 1513 C C . ARG A 1 191 ? 7.399 2.590 -13.912 1.00 97.69 191 ARG A C 1
ATOM 1515 O O . ARG A 1 191 ? 6.318 3.116 -13.649 1.00 97.69 191 ARG A O 1
ATOM 1522 N N . ALA A 1 192 ? 7.689 1.331 -13.579 1.00 98.00 192 ALA A N 1
ATOM 1523 C CA . ALA A 1 192 ? 6.764 0.449 -12.869 1.00 98.00 192 ALA A CA 1
ATOM 1524 C C . ALA A 1 192 ? 6.336 1.052 -11.520 1.00 98.00 192 ALA A C 1
ATOM 1526 O O . ALA A 1 192 ? 5.148 1.159 -11.221 1.00 98.00 192 ALA A O 1
ATOM 1527 N N . ARG A 1 193 ? 7.304 1.525 -10.722 1.00 97.69 193 ARG A N 1
ATOM 1528 C CA . ARG A 1 193 ? 7.036 2.145 -9.415 1.00 97.69 193 ARG A CA 1
ATOM 1529 C C . ARG A 1 193 ? 6.221 3.428 -9.530 1.00 97.69 193 ARG A C 1
ATOM 1531 O O . ARG A 1 193 ? 5.267 3.586 -8.777 1.00 97.69 193 ARG A O 1
ATOM 1538 N N . SER A 1 194 ? 6.561 4.330 -10.454 1.00 97.81 194 SER A N 1
ATOM 1539 C CA . SER A 1 194 ? 5.810 5.581 -10.622 1.00 97.81 194 SER A CA 1
ATOM 1540 C C . SER A 1 194 ? 4.364 5.313 -11.037 1.00 97.81 194 SER A C 1
ATOM 1542 O O . SER A 1 194 ? 3.446 5.881 -10.454 1.00 97.81 194 SER A O 1
ATOM 1544 N N . SER A 1 195 ? 4.152 4.387 -11.980 1.00 98.12 195 SER A N 1
ATOM 1545 C CA . SER A 1 195 ? 2.808 4.008 -12.428 1.00 98.12 195 SER A CA 1
ATOM 1546 C C . SER A 1 195 ? 1.987 3.350 -11.312 1.00 98.12 195 SER A C 1
ATOM 1548 O O . SER A 1 195 ? 0.809 3.679 -11.137 1.00 98.12 195 SER A O 1
ATOM 1550 N N . LEU A 1 196 ? 2.607 2.487 -10.498 1.00 98.25 196 LEU A N 1
ATOM 1551 C CA . LEU A 1 196 ? 1.947 1.874 -9.348 1.00 98.25 196 LEU A CA 1
ATOM 1552 C C . LEU A 1 196 ? 1.554 2.910 -8.290 1.00 98.25 196 LEU A C 1
ATOM 1554 O O . LEU A 1 196 ? 0.425 2.882 -7.811 1.00 98.25 196 LEU A O 1
ATOM 1558 N N . VAL A 1 197 ? 2.452 3.837 -7.946 1.00 97.25 197 VAL A N 1
ATOM 1559 C CA . VAL A 1 197 ? 2.178 4.899 -6.963 1.00 97.25 197 VAL A CA 1
ATOM 1560 C C . VAL A 1 197 ? 1.048 5.812 -7.438 1.00 97.25 197 VAL A C 1
ATOM 1562 O O . VAL A 1 197 ? 0.162 6.157 -6.655 1.00 97.25 197 VAL A O 1
ATOM 1565 N N . ASP A 1 198 ? 1.020 6.160 -8.725 1.00 98.00 198 ASP A N 1
ATOM 1566 C CA . ASP A 1 198 ? -0.073 6.951 -9.291 1.00 98.00 198 ASP A CA 1
ATOM 1567 C C . ASP A 1 198 ? -1.415 6.221 -9.239 1.00 98.00 198 ASP A C 1
ATOM 1569 O O . ASP A 1 198 ? -2.441 6.836 -8.936 1.00 98.00 198 ASP A O 1
ATOM 1573 N N . THR A 1 199 ? -1.412 4.917 -9.510 1.00 98.00 199 THR A N 1
ATOM 1574 C CA . THR A 1 199 ? -2.607 4.071 -9.425 1.00 98.00 199 THR A CA 1
ATOM 1575 C C . THR A 1 199 ? -3.072 3.939 -7.973 1.00 98.00 199 THR A C 1
ATOM 1577 O O . THR A 1 199 ? -4.247 4.146 -7.674 1.00 98.00 199 THR A O 1
ATOM 1580 N N . PHE A 1 200 ? -2.145 3.694 -7.047 1.00 98.06 200 PHE A N 1
ATOM 1581 C CA . PHE A 1 200 ? -2.399 3.666 -5.610 1.00 98.06 200 PHE A CA 1
ATOM 1582 C C . PHE A 1 200 ? -3.062 4.960 -5.134 1.00 98.06 200 PHE A C 1
ATOM 1584 O O . PHE A 1 200 ? -4.135 4.927 -4.538 1.00 98.06 200 PHE A O 1
ATOM 1591 N N . ARG A 1 201 ? -2.494 6.122 -5.463 1.00 96.94 201 ARG A N 1
ATOM 1592 C CA . ARG A 1 201 ? -3.074 7.412 -5.073 1.00 96.94 201 ARG A CA 1
ATOM 1593 C C . ARG A 1 201 ? -4.481 7.610 -5.644 1.00 96.94 201 ARG A C 1
ATOM 1595 O O . ARG A 1 201 ? -5.351 8.102 -4.939 1.00 96.94 201 ARG A O 1
ATOM 1602 N N . ARG A 1 202 ? -4.710 7.238 -6.907 1.00 97.50 202 ARG A N 1
ATOM 1603 C CA . ARG A 1 202 ? -6.000 7.457 -7.581 1.00 97.50 202 ARG A CA 1
ATOM 1604 C C . ARG A 1 202 ? -7.121 6.543 -7.093 1.00 97.50 202 ARG A C 1
ATOM 1606 O O . ARG A 1 202 ? -8.259 6.987 -7.045 1.00 97.50 202 ARG A O 1
ATOM 1613 N N . TYR A 1 203 ? -6.824 5.286 -6.770 1.00 97.62 203 TYR A N 1
ATOM 1614 C CA . TYR A 1 203 ? -7.869 4.298 -6.472 1.00 97.62 203 TYR A CA 1
ATOM 1615 C C . TYR A 1 203 ? -7.876 3.845 -5.013 1.00 97.62 203 TYR A C 1
ATOM 1617 O O . TYR A 1 203 ? -8.948 3.603 -4.462 1.00 97.62 203 TYR A O 1
ATOM 1625 N N . VAL A 1 204 ? -6.711 3.775 -4.362 1.00 97.44 204 VAL A N 1
ATOM 1626 C CA . VAL A 1 204 ? -6.606 3.352 -2.957 1.00 97.44 204 VAL A CA 1
ATOM 1627 C C . VAL A 1 204 ? -6.933 4.506 -2.031 1.00 97.44 204 VAL A C 1
ATOM 1629 O O . VAL A 1 204 ? -7.874 4.409 -1.255 1.00 97.44 204 VAL A O 1
ATOM 1632 N N . VAL A 1 205 ? -6.213 5.625 -2.145 1.00 95.62 205 VAL A N 1
ATOM 1633 C CA . VAL A 1 205 ? -6.430 6.785 -1.259 1.00 95.62 205 VAL A CA 1
ATOM 1634 C C . VAL A 1 205 ? -7.855 7.328 -1.411 1.00 95.62 205 VAL A C 1
ATOM 1636 O O . VAL A 1 205 ? -8.525 7.587 -0.413 1.00 95.62 205 VAL A O 1
ATOM 1639 N N . THR A 1 206 ? -8.359 7.427 -2.645 1.00 95.38 206 THR A N 1
ATOM 1640 C CA . THR A 1 206 ? -9.745 7.842 -2.907 1.00 95.38 206 THR A CA 1
ATOM 1641 C C . THR A 1 206 ? -10.762 6.827 -2.383 1.00 95.38 206 THR A C 1
ATOM 1643 O O . THR A 1 206 ? -11.739 7.238 -1.763 1.00 95.38 206 THR A O 1
ATOM 1646 N N . GLY A 1 207 ? -10.540 5.520 -2.561 1.00 95.44 207 GLY A N 1
ATOM 1647 C CA . GLY A 1 207 ? -11.435 4.493 -2.017 1.00 95.44 207 GLY A CA 1
ATOM 1648 C C . GLY A 1 207 ? -11.478 4.514 -0.487 1.00 95.44 207 GLY A C 1
ATOM 1649 O O . GLY A 1 207 ? -12.552 4.547 0.105 1.00 95.44 207 GLY A O 1
ATOM 1650 N N . LEU A 1 208 ? -10.318 4.623 0.165 1.00 95.06 208 LEU A N 1
ATOM 1651 C CA . LEU A 1 208 ? -10.230 4.713 1.624 1.00 95.06 208 LEU A CA 1
ATOM 1652 C C . LEU A 1 208 ? -10.902 5.966 2.193 1.00 95.06 208 LEU A C 1
ATOM 1654 O O . LEU A 1 208 ? -11.482 5.901 3.274 1.00 95.06 208 LEU A O 1
ATOM 1658 N N . SER A 1 209 ? -10.900 7.085 1.464 1.00 92.25 209 SER A N 1
ATOM 1659 C CA . SER A 1 209 ? -11.566 8.317 1.914 1.00 92.25 209 SER A CA 1
ATOM 1660 C C . SER A 1 209 ? -13.075 8.150 2.143 1.00 92.25 209 SER A C 1
ATOM 1662 O O . SER A 1 209 ? -13.659 8.877 2.944 1.00 92.25 209 SER A O 1
ATOM 1664 N N . GLN A 1 210 ? -13.698 7.155 1.499 1.00 92.12 210 GLN A N 1
ATOM 1665 C CA . GLN A 1 210 ? -15.111 6.821 1.699 1.00 92.12 210 GLN A CA 1
ATOM 1666 C C . GLN A 1 210 ? -15.349 6.126 3.048 1.00 92.12 210 GLN A C 1
ATOM 1668 O O . GLN A 1 210 ? -16.404 6.297 3.651 1.00 92.12 210 GLN A O 1
ATOM 1673 N N . TYR A 1 211 ? -14.357 5.383 3.546 1.00 90.81 211 TYR A N 1
ATOM 1674 C CA . TYR A 1 211 ? -14.406 4.706 4.847 1.00 90.81 211 TYR A CA 1
ATOM 1675 C C . TYR A 1 211 ? -13.977 5.616 6.005 1.00 90.81 211 TYR A C 1
ATOM 1677 O O . TYR A 1 211 ? -14.357 5.391 7.154 1.00 90.81 211 TYR A O 1
ATOM 1685 N N . PHE A 1 212 ? -13.194 6.653 5.704 1.00 89.38 212 PHE A N 1
ATOM 1686 C CA . PHE A 1 212 ? -12.695 7.631 6.667 1.00 89.38 212 PHE A CA 1
ATOM 1687 C C . PHE A 1 212 ? -13.125 9.043 6.250 1.00 89.38 212 PHE A C 1
ATOM 1689 O O . PHE A 1 212 ? -12.287 9.831 5.798 1.00 89.38 212 PHE A O 1
ATOM 1696 N N . PRO A 1 213 ? -14.424 9.379 6.374 1.00 80.88 213 PRO A N 1
ATOM 1697 C CA . PRO A 1 213 ? -14.929 10.673 5.942 1.00 80.88 213 PRO A CA 1
ATOM 1698 C C . PRO A 1 213 ? -14.180 11.797 6.658 1.00 80.88 213 PRO A C 1
ATOM 1700 O O . PRO A 1 213 ? -14.071 11.802 7.885 1.00 80.88 213 PRO A O 1
ATOM 1703 N N . SER A 1 214 ? -13.686 12.766 5.881 1.00 73.44 214 SER A N 1
ATOM 1704 C CA . SER A 1 214 ? -12.857 13.897 6.336 1.00 73.44 214 SER A CA 1
ATOM 1705 C C . SER A 1 214 ? -13.604 14.950 7.171 1.00 73.44 214 SER A C 1
ATOM 1707 O O . SER A 1 214 ? -13.242 16.125 7.165 1.00 73.44 214 SER A O 1
ATOM 1709 N N . GLY A 1 215 ? -14.654 14.544 7.887 1.00 71.25 215 GLY A N 1
ATOM 1710 C CA . GLY A 1 215 ? -15.431 15.410 8.765 1.00 71.25 215 GLY A CA 1
ATOM 1711 C C . GLY A 1 215 ? -14.603 15.961 9.930 1.00 71.25 215 GLY A C 1
ATOM 1712 O O . GLY A 1 215 ? -13.616 15.361 10.356 1.00 71.25 215 GLY A O 1
ATOM 1713 N N . SER A 1 216 ? -15.049 17.102 10.463 1.00 57.84 216 SER A N 1
ATOM 1714 C CA . SER A 1 216 ? -14.337 17.979 11.413 1.00 57.84 216 SER A CA 1
ATOM 1715 C C . SER A 1 216 ? -13.814 17.326 12.709 1.00 57.84 216 SER A C 1
ATOM 1717 O O . SER A 1 216 ? -13.092 17.988 13.449 1.00 57.84 216 SER A O 1
ATOM 1719 N N . TYR A 1 217 ? -14.142 16.063 13.002 1.00 59.75 217 TYR A N 1
ATOM 1720 C CA . TYR A 1 217 ? -13.870 15.437 14.303 1.00 59.75 217 TYR A CA 1
ATOM 1721 C C . TYR A 1 217 ? -13.291 14.011 14.250 1.00 59.75 217 TYR A C 1
ATOM 1723 O O . TYR A 1 217 ? -13.260 13.348 15.280 1.00 59.75 217 TYR A O 1
ATOM 1731 N N . GLY A 1 218 ? -12.846 13.497 13.092 1.00 65.50 218 GLY A N 1
ATOM 1732 C CA . GLY A 1 218 ? -12.659 12.038 12.965 1.00 65.50 218 GLY A CA 1
ATOM 1733 C C . GLY A 1 218 ? -11.462 11.491 12.193 1.00 65.50 218 GLY A C 1
ATOM 1734 O O . GLY A 1 218 ? -11.420 10.276 12.006 1.00 65.50 218 GLY A O 1
ATOM 1735 N N . CYS A 1 219 ? -10.507 12.307 11.740 1.00 84.38 219 CYS A N 1
ATOM 1736 C CA . CYS A 1 219 ? -9.363 11.807 10.965 1.00 84.38 219 CYS A CA 1
ATOM 1737 C C . CYS A 1 219 ? -8.046 11.929 11.723 1.00 84.38 219 CYS A C 1
ATOM 1739 O O . CYS A 1 219 ? -7.769 12.958 12.334 1.00 84.38 219 CYS A O 1
ATOM 1741 N N . GLY A 1 220 ? -7.223 10.890 11.623 1.00 93.25 220 GLY A N 1
ATOM 1742 C CA . GLY A 1 220 ? -5.914 10.817 12.256 1.00 93.25 220 GLY A CA 1
ATOM 1743 C C . GLY A 1 220 ? -5.718 9.501 12.995 1.00 93.25 220 GLY A C 1
ATOM 1744 O O . GLY A 1 220 ? -6.632 8.682 13.113 1.00 93.25 220 GLY A O 1
ATOM 1745 N N . TYR A 1 221 ? -4.514 9.324 13.524 1.00 95.75 221 TYR A N 1
ATOM 1746 C CA . TYR A 1 221 ? -4.148 8.111 14.239 1.00 95.75 221 TYR A CA 1
ATOM 1747 C C . TYR A 1 221 ? -4.908 7.930 15.558 1.00 95.75 221 TYR A C 1
ATOM 1749 O O . TYR A 1 221 ? -5.331 6.819 15.854 1.00 95.75 221 TYR A O 1
ATOM 1757 N N . VAL A 1 222 ? -5.161 9.004 16.318 1.00 95.44 222 VAL A N 1
ATOM 1758 C CA . VAL A 1 222 ? -5.849 8.904 17.621 1.00 95.44 222 VAL A CA 1
ATOM 1759 C C . VAL A 1 222 ? -7.268 8.310 17.492 1.00 95.44 222 VAL A C 1
ATOM 1761 O O . VAL A 1 222 ? -7.548 7.304 18.144 1.00 95.44 222 VAL A O 1
ATOM 1764 N N . PRO A 1 223 ? -8.170 8.817 16.622 1.00 94.19 223 PRO A N 1
ATOM 1765 C CA . PRO A 1 223 ? -9.465 8.164 16.411 1.00 94.19 223 PRO A CA 1
ATOM 1766 C C . PRO A 1 223 ? -9.349 6.741 15.852 1.00 94.19 223 PRO A C 1
ATOM 1768 O O . PRO A 1 223 ? -10.161 5.881 16.193 1.00 94.19 223 PRO A O 1
ATOM 1771 N N . PHE A 1 224 ? -8.359 6.489 14.989 1.00 94.94 224 PHE A N 1
ATOM 1772 C CA . PHE A 1 224 ? -8.112 5.162 14.426 1.00 94.94 224 PHE A CA 1
ATOM 1773 C C . PHE A 1 224 ? -7.762 4.143 15.519 1.00 94.94 224 PHE A C 1
ATOM 1775 O O . PHE A 1 224 ? -8.409 3.099 15.599 1.00 94.94 224 PHE A O 1
ATOM 1782 N N . VAL A 1 225 ? -6.808 4.459 16.399 1.00 96.62 225 VAL A N 1
ATOM 1783 C CA . VAL A 1 225 ? -6.359 3.531 17.446 1.00 96.62 225 VAL A CA 1
ATOM 1784 C C . VAL A 1 225 ? -7.437 3.286 18.501 1.00 96.62 225 VAL A C 1
ATOM 1786 O O . VAL A 1 225 ? -7.613 2.148 18.924 1.00 96.62 225 VAL A O 1
ATOM 1789 N N . VAL A 1 226 ? -8.241 4.299 18.851 1.00 95.88 226 VAL A N 1
ATOM 1790 C CA . VAL A 1 226 ? -9.390 4.121 19.759 1.00 95.88 226 VAL A CA 1
ATOM 1791 C C . VAL A 1 226 ? -10.398 3.136 19.164 1.00 95.88 226 VAL A C 1
ATOM 1793 O O . VAL A 1 226 ? -10.795 2.185 19.834 1.00 95.88 226 VAL A O 1
ATOM 1796 N N . ARG A 1 227 ? -10.778 3.305 17.888 1.00 94.25 227 ARG A N 1
ATOM 1797 C CA . ARG A 1 227 ? -11.692 2.371 17.199 1.00 94.25 227 ARG A CA 1
ATOM 1798 C C . ARG A 1 227 ? -11.106 0.965 17.107 1.00 94.25 227 ARG A C 1
ATOM 1800 O O . ARG A 1 227 ? -11.826 -0.006 17.316 1.00 94.25 227 ARG A O 1
ATOM 1807 N N . SER A 1 228 ? -9.811 0.861 16.818 1.00 95.00 228 SER A N 1
ATOM 1808 C CA . SER A 1 228 ? -9.082 -0.408 16.797 1.00 95.00 228 SER A CA 1
ATOM 1809 C C . SER A 1 228 ? -9.129 -1.114 18.155 1.00 95.00 228 SER A C 1
ATOM 1811 O O . SER A 1 228 ? -9.464 -2.296 18.222 1.00 95.00 228 SER A O 1
ATOM 1813 N N . MET A 1 229 ? -8.836 -0.402 19.247 1.00 96.06 229 MET A N 1
ATOM 1814 C CA . MET A 1 229 ? -8.875 -0.958 20.602 1.00 96.06 229 MET A CA 1
ATOM 1815 C C . MET A 1 229 ? -10.284 -1.388 21.003 1.00 96.06 229 MET A C 1
ATOM 1817 O O . MET A 1 229 ? -10.448 -2.498 21.502 1.00 96.06 229 MET A O 1
ATOM 1821 N N . LEU A 1 230 ? -11.300 -0.561 20.737 1.00 95.88 230 LEU A N 1
ATOM 1822 C CA . LEU A 1 230 ? -12.696 -0.918 21.001 1.00 95.88 230 LEU A CA 1
ATOM 1823 C C . LEU A 1 230 ? -13.095 -2.188 20.248 1.00 95.88 230 LEU A C 1
ATOM 1825 O O . LEU A 1 230 ? -13.575 -3.130 20.871 1.00 95.88 230 LEU A O 1
ATOM 1829 N N . ARG A 1 231 ? -12.794 -2.268 18.947 1.00 94.25 231 ARG A N 1
ATOM 1830 C CA . ARG A 1 231 ? -13.086 -3.459 18.141 1.00 94.25 231 ARG A CA 1
ATOM 1831 C C . ARG A 1 231 ? -12.358 -4.702 18.659 1.00 94.25 231 ARG A C 1
ATOM 1833 O O . ARG A 1 231 ? -12.974 -5.749 18.801 1.00 94.25 231 ARG A O 1
ATOM 1840 N N . ARG A 1 232 ? -11.060 -4.607 18.977 1.00 94.50 232 ARG A N 1
ATOM 1841 C CA . ARG A 1 232 ? -10.296 -5.738 19.542 1.00 94.50 232 ARG A CA 1
ATOM 1842 C C . ARG A 1 232 ? -10.871 -6.200 20.884 1.00 94.50 232 ARG A C 1
ATOM 1844 O O . ARG A 1 232 ? -10.906 -7.398 21.150 1.00 94.50 232 ARG A O 1
ATOM 1851 N N . ASN A 1 233 ? -11.337 -5.269 21.716 1.00 95.69 233 ASN A N 1
ATOM 1852 C CA . ASN A 1 233 ? -11.995 -5.594 22.978 1.00 95.69 233 ASN A CA 1
ATOM 1853 C C . ASN A 1 233 ? -13.354 -6.268 22.755 1.00 95.69 233 ASN A C 1
ATOM 1855 O O . ASN A 1 233 ? -13.643 -7.254 23.427 1.00 95.69 233 ASN A O 1
ATOM 1859 N N . GLU A 1 234 ? -14.158 -5.797 21.800 1.00 94.00 234 GLU A N 1
ATOM 1860 C CA . GLU A 1 234 ? -15.406 -6.455 21.388 1.00 94.00 234 GLU A CA 1
ATOM 1861 C C . GLU A 1 234 ? -15.151 -7.885 20.895 1.00 94.00 234 GLU A C 1
ATOM 1863 O O . GLU A 1 234 ? -15.794 -8.822 21.372 1.00 94.00 234 GLU A O 1
ATOM 1868 N N . ASP A 1 235 ? -14.156 -8.072 20.023 1.00 90.81 235 ASP A N 1
ATOM 1869 C CA . ASP A 1 235 ? -13.748 -9.384 19.513 1.00 90.81 235 ASP A CA 1
ATOM 1870 C C . ASP A 1 235 ? -13.302 -10.316 20.660 1.00 90.81 235 ASP A C 1
ATOM 1872 O O . ASP A 1 235 ? -13.685 -11.490 20.706 1.00 90.81 235 ASP A O 1
ATOM 1876 N N . ARG A 1 236 ? -12.539 -9.792 21.632 1.00 94.69 236 ARG A N 1
ATOM 1877 C CA . ARG A 1 236 ? -12.092 -10.542 22.818 1.00 94.69 236 ARG A CA 1
ATOM 1878 C C . ARG A 1 236 ? -13.253 -10.906 23.742 1.00 94.69 236 ARG A C 1
ATOM 1880 O O . ARG A 1 236 ? -13.318 -12.042 24.205 1.00 94.69 236 ARG A O 1
ATOM 1887 N N . MET A 1 237 ? -14.185 -9.987 23.992 1.00 94.38 237 MET A N 1
ATOM 1888 C CA . MET A 1 237 ? -15.393 -10.273 24.774 1.00 94.38 237 MET A CA 1
ATOM 1889 C C . MET A 1 237 ? -16.248 -11.345 24.091 1.00 94.38 237 MET A C 1
ATOM 1891 O O . MET A 1 237 ? -16.700 -12.282 24.745 1.00 94.38 237 MET A O 1
ATOM 1895 N N . ALA A 1 238 ? -16.412 -11.267 22.768 1.00 90.75 238 ALA A N 1
ATOM 1896 C CA . ALA A 1 238 ? -17.124 -12.279 21.995 1.00 90.75 238 ALA A CA 1
ATOM 1897 C C . ALA A 1 238 ? -16.424 -13.651 22.030 1.00 90.75 238 ALA A C 1
ATOM 1899 O O . ALA A 1 238 ? -17.093 -14.685 22.020 1.00 90.75 238 ALA A O 1
ATOM 1900 N N . ALA A 1 239 ? -15.089 -13.694 22.076 1.00 91.69 239 ALA A N 1
ATOM 1901 C CA . ALA A 1 239 ? -14.340 -14.935 22.273 1.00 91.69 239 ALA A CA 1
ATOM 1902 C C . ALA A 1 239 ? -14.592 -15.543 23.663 1.00 91.69 239 ALA A C 1
ATOM 1904 O O . ALA A 1 239 ? -14.993 -16.701 23.741 1.00 91.69 239 ALA A O 1
ATOM 1905 N N . LEU A 1 240 ? -14.482 -14.746 24.730 1.00 94.69 240 LEU A N 1
ATOM 1906 C CA . LEU A 1 240 ? -14.722 -15.202 26.106 1.00 94.69 240 LEU A CA 1
ATOM 1907 C C . LEU A 1 240 ? -16.155 -15.713 26.318 1.00 94.69 240 LEU A C 1
ATOM 1909 O O . LEU A 1 240 ? -16.361 -16.719 26.992 1.00 94.69 240 LEU A O 1
ATOM 1913 N N . LEU A 1 241 ? -17.156 -15.062 25.715 1.00 92.75 241 LEU A N 1
ATOM 1914 C CA . LEU A 1 241 ? -18.546 -15.527 25.779 1.00 92.75 241 LEU A CA 1
ATOM 1915 C C . LEU A 1 241 ? -18.727 -16.898 25.113 1.00 92.75 241 LEU A C 1
ATOM 1917 O O . LEU A 1 241 ? -19.425 -17.753 25.661 1.00 92.75 241 LEU A O 1
ATOM 1921 N N . ARG A 1 242 ? -18.067 -17.130 23.969 1.00 91.94 242 ARG A N 1
ATOM 1922 C CA . ARG A 1 242 ? -18.075 -18.440 23.299 1.00 91.94 242 ARG A CA 1
ATOM 1923 C C . ARG A 1 242 ? -17.404 -19.514 24.156 1.00 91.94 242 ARG A C 1
ATOM 1925 O O . ARG A 1 242 ? -17.943 -20.609 24.266 1.00 91.94 242 ARG A O 1
ATOM 1932 N N . GLU A 1 243 ? -16.271 -19.200 24.781 1.00 94.19 243 GLU A N 1
ATOM 1933 C CA . GLU A 1 243 ? -15.547 -20.121 25.673 1.00 94.19 243 GLU A CA 1
ATOM 1934 C C . GLU A 1 243 ? -16.351 -20.473 26.930 1.00 94.19 243 GLU A C 1
ATOM 1936 O O . GLU A 1 243 ? -16.349 -21.621 27.367 1.00 94.19 243 GLU A O 1
ATOM 1941 N N . ALA A 1 244 ? -17.110 -19.518 27.470 1.00 95.31 244 ALA A N 1
ATOM 1942 C CA . ALA A 1 244 ? -17.990 -19.727 28.617 1.00 95.31 244 ALA A CA 1
ATOM 1943 C C . ALA A 1 244 ? -19.279 -20.516 28.289 1.00 95.31 244 ALA A C 1
ATOM 1945 O O . ALA A 1 244 ? -20.148 -20.656 29.148 1.00 95.31 244 ALA A O 1
ATOM 1946 N N . GLY A 1 245 ? -19.433 -21.026 27.061 1.00 93.50 245 GLY A N 1
ATOM 1947 C CA . GLY A 1 245 ? -20.597 -21.814 26.649 1.00 93.50 245 GLY A CA 1
ATOM 1948 C C . GLY A 1 245 ? -21.854 -20.985 26.370 1.00 93.50 245 GLY A C 1
ATOM 1949 O O . GLY A 1 245 ? -22.918 -21.553 26.111 1.00 93.50 245 GLY A O 1
ATOM 1950 N N . TYR A 1 246 ? -21.752 -19.651 26.362 1.00 89.75 246 TYR A N 1
ATOM 1951 C CA . TYR A 1 246 ? -22.823 -18.794 25.866 1.00 89.75 246 TYR A CA 1
ATOM 1952 C C . TYR A 1 246 ? -22.801 -18.841 24.337 1.00 89.75 246 TYR A C 1
ATOM 1954 O O . TYR A 1 246 ? -22.157 -18.030 23.667 1.00 89.75 246 TYR A O 1
ATOM 1962 N N . ASN A 1 247 ? -23.511 -19.824 23.776 1.00 79.56 247 ASN A N 1
ATOM 1963 C CA . ASN A 1 247 ? -23.777 -19.905 22.344 1.00 79.56 247 ASN A CA 1
ATOM 1964 C C . ASN A 1 247 ? -24.549 -18.657 21.910 1.00 79.56 247 ASN A C 1
ATOM 1966 O O . ASN A 1 247 ? -25.757 -18.567 22.102 1.00 79.56 247 ASN A O 1
ATOM 1970 N N . GLN A 1 248 ? -23.796 -17.692 21.380 1.00 65.00 248 GLN A N 1
ATOM 1971 C CA . GLN A 1 248 ? -24.215 -16.521 20.620 1.00 65.00 248 GLN A CA 1
ATOM 1972 C C . GLN A 1 248 ? -25.619 -16.028 20.984 1.00 65.00 248 GLN A C 1
ATOM 1974 O O . GLN A 1 248 ? -26.577 -16.176 20.226 1.00 65.00 248 GLN A O 1
ATOM 1979 N N . MET A 1 249 ? -25.740 -15.405 22.157 1.00 59.25 249 MET A N 1
ATOM 1980 C CA . MET A 1 249 ? -26.874 -14.529 22.402 1.00 59.25 249 MET A CA 1
ATOM 1981 C C . MET A 1 249 ? -26.756 -13.414 21.358 1.00 59.25 249 MET A C 1
ATOM 1983 O O . MET A 1 249 ? -25.869 -12.567 21.450 1.00 59.25 249 MET A O 1
ATOM 1987 N N . VAL A 1 250 ? -27.559 -13.496 20.292 1.00 61.81 250 VAL A N 1
ATOM 1988 C CA . VAL A 1 250 ? -27.625 -12.479 19.241 1.00 61.81 250 VAL A CA 1
ATOM 1989 C C . VAL A 1 250 ? -28.089 -11.206 19.932 1.00 61.81 250 VAL A C 1
ATOM 1991 O O . VAL A 1 250 ? -29.280 -11.011 20.164 1.00 61.81 250 VAL A O 1
ATOM 1994 N N . MET A 1 251 ? -27.135 -10.373 20.345 1.00 59.88 251 MET A N 1
ATOM 1995 C CA . MET A 1 251 ? -27.407 -9.023 20.812 1.00 59.88 251 MET A CA 1
ATOM 1996 C C . MET A 1 251 ? -28.053 -8.301 19.632 1.00 59.88 251 MET A C 1
ATOM 1998 O O . MET A 1 251 ? -27.397 -7.967 18.645 1.00 59.88 251 MET A O 1
ATOM 2002 N N . TYR A 1 252 ? -29.378 -8.187 19.693 1.00 51.34 252 TYR A N 1
ATOM 2003 C CA . TYR A 1 252 ? -30.227 -7.589 18.676 1.00 51.34 252 TYR A CA 1
ATOM 2004 C C . TYR A 1 252 ? -29.659 -6.226 18.253 1.00 51.34 252 TYR A C 1
ATOM 2006 O O . TYR A 1 252 ? -29.683 -5.279 19.033 1.00 51.34 252 TYR A O 1
ATOM 2014 N N . GLY A 1 253 ? -29.148 -6.123 17.021 1.00 56.00 253 GLY A N 1
ATOM 2015 C CA . GLY A 1 253 ? -28.853 -4.830 16.392 1.00 56.00 253 GLY A CA 1
ATOM 2016 C C . GLY A 1 253 ? -27.571 -4.739 15.565 1.00 56.00 253 GLY A C 1
ATOM 2017 O O . GLY A 1 253 ? -27.512 -3.903 14.667 1.00 56.00 253 GLY A O 1
ATOM 2018 N N . ALA A 1 254 ? -26.571 -5.593 15.787 1.00 51.34 254 ALA A N 1
ATOM 2019 C CA . ALA A 1 254 ? -25.365 -5.598 14.957 1.00 51.34 254 ALA A CA 1
ATOM 2020 C C . ALA A 1 254 ? -25.516 -6.624 13.826 1.00 51.34 254 ALA A C 1
ATOM 2022 O O . ALA A 1 254 ? -25.355 -7.825 14.035 1.00 51.34 254 ALA A O 1
ATOM 2023 N N . GLN A 1 255 ? -25.860 -6.158 12.622 1.00 46.91 255 GLN A N 1
ATOM 2024 C CA . GLN A 1 255 ? -25.753 -6.978 11.413 1.00 46.91 255 GLN A CA 1
ATOM 2025 C C . GLN A 1 255 ? -24.300 -7.472 11.301 1.00 46.91 255 GLN A C 1
ATOM 2027 O O . GLN A 1 255 ? -23.398 -6.632 11.225 1.00 46.91 255 GLN A O 1
ATOM 2032 N N . PRO A 1 256 ? -24.043 -8.793 11.315 1.00 48.09 256 PRO A N 1
ATOM 2033 C CA . PRO A 1 256 ? -22.701 -9.305 11.109 1.00 48.09 256 PRO A CA 1
ATOM 2034 C C . PRO A 1 256 ? -22.247 -8.861 9.721 1.00 48.09 256 PRO A C 1
ATOM 2036 O O . PRO A 1 256 ? -22.872 -9.201 8.716 1.00 48.09 256 PRO A O 1
ATOM 2039 N N . THR A 1 257 ? -21.176 -8.074 9.660 1.00 54.66 257 THR A N 1
ATOM 2040 C CA . THR A 1 257 ? -20.504 -7.764 8.402 1.00 54.66 257 THR A CA 1
ATOM 2041 C C . THR A 1 257 ? -20.121 -9.096 7.748 1.00 54.66 257 THR A C 1
ATOM 2043 O O . THR A 1 257 ? -19.381 -9.882 8.349 1.00 54.66 257 THR A O 1
ATOM 2046 N N . PRO A 1 258 ? -20.671 -9.421 6.566 1.00 40.59 258 PRO A N 1
ATOM 2047 C CA . PRO A 1 258 ? -20.532 -10.749 5.996 1.00 40.59 258 PRO A CA 1
ATOM 2048 C C . PRO A 1 258 ? -19.069 -11.021 5.635 1.00 40.59 258 PRO A C 1
ATOM 2050 O O . PRO A 1 258 ? -18.441 -10.247 4.919 1.00 40.59 258 PRO A O 1
ATOM 2053 N N . GLY A 1 259 ? -18.548 -12.157 6.109 1.00 41.12 259 GLY A N 1
ATOM 2054 C CA . GLY A 1 259 ? -17.407 -12.828 5.486 1.00 41.12 259 GLY A CA 1
ATOM 2055 C C . GLY A 1 259 ? -16.008 -12.425 5.950 1.00 41.12 259 GLY A C 1
ATOM 2056 O O . GLY A 1 259 ? -15.101 -12.387 5.125 1.00 41.12 259 GLY A O 1
ATOM 2057 N N . ARG A 1 260 ? -15.781 -12.179 7.246 1.00 45.94 260 ARG A N 1
ATOM 2058 C CA . ARG A 1 260 ? -14.409 -12.082 7.772 1.00 45.94 260 ARG A CA 1
ATOM 2059 C C . ARG A 1 260 ? -13.899 -13.487 8.141 1.00 45.94 260 ARG A C 1
ATOM 2061 O O . ARG A 1 260 ? -14.363 -14.036 9.140 1.00 45.94 260 ARG A O 1
ATOM 2068 N N . PRO A 1 261 ? -12.975 -14.106 7.380 1.00 41.78 261 PRO A N 1
ATOM 2069 C CA . PRO A 1 261 ? -12.254 -15.265 7.888 1.00 41.78 261 PRO A CA 1
ATOM 2070 C C . PRO A 1 261 ? -11.480 -14.813 9.130 1.00 41.78 261 PRO A C 1
ATOM 2072 O O . PRO A 1 261 ? -10.703 -13.858 9.064 1.00 41.78 261 PRO A O 1
ATOM 2075 N N . LEU A 1 262 ? -11.735 -15.466 10.266 1.00 41.31 262 LEU A N 1
ATOM 2076 C CA . LEU A 1 262 ? -10.939 -15.331 11.482 1.00 41.31 262 LEU A CA 1
ATOM 2077 C C . LEU A 1 262 ? -9.508 -15.758 11.140 1.00 41.31 262 LEU A C 1
ATOM 2079 O O . LEU A 1 262 ? -9.163 -16.934 11.212 1.00 41.31 262 LEU A O 1
ATOM 2083 N N . LEU A 1 263 ? -8.670 -14.802 10.738 1.00 45.94 263 LEU A N 1
ATOM 2084 C CA . LEU A 1 263 ? -7.230 -14.955 10.854 1.00 45.94 263 LEU A CA 1
ATOM 2085 C C . LEU A 1 263 ? -6.953 -14.975 12.353 1.00 45.94 263 LEU A C 1
ATOM 2087 O O . LEU A 1 263 ? -6.875 -13.935 13.003 1.00 45.94 263 LEU A O 1
ATOM 2091 N N . GLN A 1 264 ? -6.905 -16.189 12.893 1.00 41.72 264 GLN A N 1
ATOM 2092 C CA . GLN A 1 264 ? -6.436 -16.503 14.229 1.00 41.72 264 GLN A CA 1
ATOM 2093 C C . GLN A 1 264 ? -4.958 -16.107 14.285 1.00 41.72 264 GLN A C 1
ATOM 2095 O O . GLN A 1 264 ? -4.061 -16.907 14.037 1.00 41.72 264 GLN A O 1
ATOM 2100 N N . GLY A 1 265 ? -4.713 -14.816 14.510 1.00 38.09 265 GLY A N 1
ATOM 2101 C CA . GLY A 1 265 ? -3.405 -14.308 14.870 1.00 38.09 265 GLY A CA 1
ATOM 2102 C C . GLY A 1 265 ? -3.054 -14.935 16.204 1.00 38.09 265 GLY A C 1
ATOM 2103 O O . GLY A 1 265 ? -3.586 -14.529 17.233 1.00 38.09 265 GLY A O 1
ATOM 2104 N N . SER A 1 266 ? -2.220 -15.971 16.156 1.00 36.44 266 SER A N 1
ATOM 2105 C CA . SER A 1 266 ? -1.539 -16.514 17.319 1.00 36.44 266 SER A CA 1
ATOM 2106 C C . SER A 1 266 ? -0.848 -15.345 18.011 1.00 36.44 266 SER A C 1
ATOM 2108 O O . SER A 1 266 ? 0.152 -14.830 17.513 1.00 36.44 266 SER A O 1
ATOM 2110 N N . SER A 1 267 ? -1.406 -14.889 19.131 1.00 38.53 267 SER A N 1
ATOM 2111 C CA . SER A 1 267 ? -0.640 -14.139 20.112 1.00 38.53 267 SER A CA 1
ATOM 2112 C C . SER A 1 267 ? 0.560 -15.011 20.449 1.00 38.53 267 SER A C 1
ATOM 2114 O O . SER A 1 267 ? 0.397 -16.145 20.899 1.00 38.53 267 SER A O 1
ATOM 2116 N N . SER A 1 268 ? 1.747 -14.519 20.114 1.00 37.19 268 SER A N 1
ATOM 2117 C CA . SER A 1 268 ? 3.019 -15.113 20.484 1.00 37.19 268 SER A CA 1
ATOM 2118 C C . SER A 1 268 ? 3.122 -15.100 22.005 1.00 37.19 268 SER A C 1
ATOM 2120 O O . SER A 1 268 ? 3.602 -14.131 22.594 1.00 37.19 268 SER A O 1
ATOM 2122 N N . ASP A 1 269 ? 2.621 -16.158 22.630 1.00 37.78 269 ASP A N 1
ATOM 2123 C CA . ASP A 1 269 ? 3.105 -16.578 23.929 1.00 37.78 269 ASP A CA 1
ATOM 2124 C C . ASP A 1 269 ? 4.498 -17.156 23.689 1.00 37.78 269 ASP A C 1
ATOM 2126 O O . ASP A 1 269 ? 4.690 -18.067 22.881 1.00 37.78 269 ASP A O 1
ATOM 2130 N N . SER A 1 270 ? 5.477 -16.528 24.323 1.00 48.03 270 SER A N 1
ATOM 2131 C CA . SER A 1 270 ? 6.882 -16.899 24.304 1.00 48.03 270 SER A CA 1
ATOM 2132 C C . SER A 1 270 ? 7.173 -17.704 25.565 1.00 48.03 270 SER A C 1
ATOM 2134 O O . SER A 1 270 ? 7.214 -17.111 26.646 1.00 48.03 270 SER A O 1
ATOM 2136 N N . PRO A 1 271 ? 7.452 -19.011 25.450 1.00 49.03 271 PRO A N 1
ATOM 2137 C CA . PRO A 1 271 ? 8.183 -19.710 26.489 1.00 49.03 271 PRO A CA 1
ATOM 2138 C C . PRO A 1 271 ? 9.394 -20.436 25.889 1.00 49.03 271 PRO A C 1
ATOM 2140 O O . PRO A 1 271 ? 9.244 -21.345 25.079 1.00 49.03 271 PRO A O 1
ATOM 2143 N N . PHE A 1 272 ? 10.581 -20.059 26.365 1.00 40.75 272 PHE A N 1
ATOM 2144 C CA . PHE A 1 272 ? 11.840 -20.800 26.237 1.00 40.75 272 PHE A CA 1
ATOM 2145 C C . PHE A 1 272 ? 12.428 -20.950 24.829 1.00 40.75 272 PHE A C 1
ATOM 2147 O O . PHE A 1 272 ? 12.139 -21.914 24.136 1.00 40.75 272 PHE A O 1
ATOM 2154 N N . TYR A 1 273 ? 13.356 -20.051 24.493 1.00 51.62 273 TYR A N 1
ATOM 2155 C CA . TYR A 1 273 ? 14.744 -20.422 24.184 1.00 51.62 273 TYR A CA 1
ATOM 2156 C C . TYR A 1 273 ? 15.650 -19.260 24.629 1.00 51.62 273 TYR A C 1
ATOM 2158 O O . TYR A 1 273 ? 15.815 -18.277 23.911 1.00 51.62 273 TYR A O 1
ATOM 2166 N N . ASP A 1 274 ? 16.168 -19.370 25.856 1.00 45.16 274 ASP A N 1
ATOM 2167 C CA . ASP A 1 274 ? 17.553 -18.989 26.138 1.00 45.16 274 ASP A CA 1
ATOM 2168 C C . ASP A 1 274 ? 18.421 -19.997 25.373 1.00 45.16 274 ASP A C 1
ATOM 2170 O O . ASP A 1 274 ? 18.284 -21.196 25.618 1.00 45.16 274 ASP A O 1
ATOM 2174 N N . ASP A 1 275 ? 19.221 -19.533 24.415 1.00 41.84 275 ASP A N 1
ATOM 2175 C CA . ASP A 1 275 ? 20.579 -20.050 24.203 1.00 41.84 275 ASP A CA 1
ATOM 2176 C C . ASP A 1 275 ? 21.339 -19.141 23.223 1.00 41.84 275 ASP A C 1
ATOM 2178 O O . ASP A 1 275 ? 21.059 -19.092 22.025 1.00 41.84 275 ASP A O 1
ATOM 2182 N N . ASP A 1 276 ? 22.257 -18.390 23.822 1.00 41.00 276 ASP A N 1
ATOM 2183 C CA . ASP A 1 276 ? 23.644 -18.189 23.417 1.00 41.00 276 ASP A CA 1
ATOM 2184 C C . ASP A 1 276 ? 24.007 -17.541 22.067 1.00 41.00 276 ASP A C 1
ATOM 2186 O O . ASP A 1 276 ? 23.775 -18.040 20.969 1.00 41.00 276 ASP A O 1
ATOM 2190 N N . GLU A 1 277 ? 24.686 -16.401 22.238 1.00 49.47 277 GLU A N 1
ATOM 2191 C CA . GLU A 1 277 ? 25.907 -15.965 21.554 1.00 49.47 277 GLU A CA 1
ATOM 2192 C C . GLU A 1 277 ? 26.090 -16.310 20.067 1.00 49.47 277 GLU A C 1
ATOM 2194 O O . GLU A 1 277 ? 26.344 -17.450 19.691 1.00 49.47 277 GLU A O 1
ATOM 2199 N N . ALA A 1 278 ? 26.186 -15.272 19.229 1.00 48.19 278 ALA A N 1
ATOM 2200 C CA . ALA A 1 278 ? 27.475 -14.886 18.642 1.00 48.19 278 ALA A CA 1
ATOM 2201 C C . ALA A 1 278 ? 27.333 -13.800 17.560 1.00 48.19 278 ALA A C 1
ATOM 2203 O O . ALA A 1 278 ? 26.409 -13.788 16.751 1.00 48.19 278 ALA A O 1
ATOM 2204 N N . GLU A 1 279 ? 28.368 -12.961 17.529 1.00 47.81 279 GLU A N 1
ATOM 2205 C CA . GLU A 1 279 ? 28.866 -12.172 16.397 1.00 47.81 279 GLU A CA 1
ATOM 2206 C C . GLU A 1 279 ? 28.124 -10.886 16.003 1.00 47.81 279 GLU A C 1
ATOM 2208 O O . GLU A 1 279 ? 27.402 -10.773 15.012 1.00 47.81 279 GLU A O 1
ATOM 2213 N N . GLU A 1 280 ? 28.500 -9.831 16.730 1.00 50.16 280 GLU A N 1
ATOM 2214 C CA . GLU A 1 280 ? 28.645 -8.477 16.201 1.00 50.16 280 GLU A CA 1
ATOM 2215 C C . GLU A 1 280 ? 29.519 -8.459 14.929 1.00 50.16 280 GLU A C 1
ATOM 2217 O O . GLU A 1 280 ? 30.744 -8.352 14.987 1.00 50.16 280 GLU A O 1
ATOM 2222 N N . THR A 1 281 ? 28.910 -8.472 13.743 1.00 45.12 281 THR A N 1
ATOM 2223 C CA . THR A 1 281 ? 29.591 -7.969 12.540 1.00 45.12 281 THR A CA 1
ATOM 2224 C C . THR A 1 281 ? 29.338 -6.475 12.400 1.00 45.12 281 THR A C 1
ATOM 2226 O O . THR A 1 281 ? 28.367 -6.030 11.783 1.00 45.12 281 THR A O 1
ATOM 2229 N N . SER A 1 282 ? 30.255 -5.712 12.992 1.00 49.56 282 SER A N 1
ATOM 2230 C CA . SER A 1 282 ? 30.511 -4.303 12.710 1.00 49.56 282 SER A CA 1
ATOM 2231 C C . SER A 1 282 ? 30.714 -4.085 11.204 1.00 49.56 282 SER A C 1
ATOM 2233 O O . SER A 1 282 ? 31.691 -4.545 10.613 1.00 49.56 282 SER A O 1
ATOM 2235 N N . LEU A 1 283 ? 29.776 -3.381 10.567 1.00 50.12 283 LEU A N 1
ATOM 2236 C CA . LEU A 1 283 ? 29.925 -2.827 9.219 1.00 50.12 283 LEU A CA 1
ATOM 2237 C C . LEU A 1 283 ? 30.015 -1.307 9.318 1.00 50.12 283 LEU A C 1
ATOM 2239 O O . LEU A 1 283 ? 29.127 -0.578 8.880 1.00 50.12 283 LEU A O 1
ATOM 2243 N N . GLU A 1 284 ? 31.119 -0.832 9.883 1.00 50.94 284 GLU A N 1
ATOM 2244 C CA . GLU A 1 284 ? 31.467 0.582 9.893 1.00 50.94 284 GLU A CA 1
ATOM 2245 C C . GLU A 1 284 ? 32.860 0.761 9.294 1.00 50.94 284 GLU A C 1
ATOM 2247 O O . GLU A 1 284 ? 33.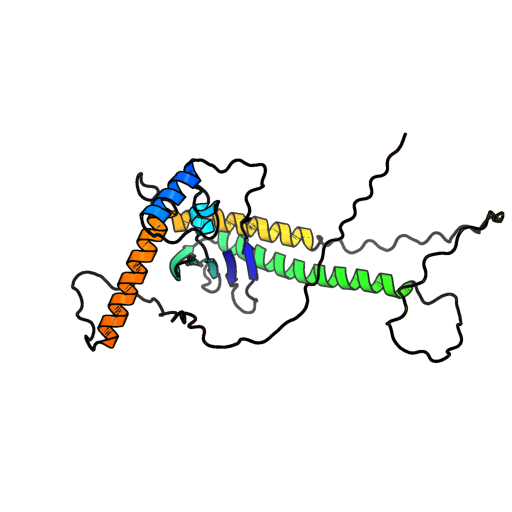878 0.586 9.952 1.00 50.94 284 GLU A O 1
ATOM 2252 N N . SER A 1 285 ? 32.910 1.050 7.992 1.00 47.25 285 SER A N 1
ATOM 2253 C CA . SER A 1 285 ? 34.092 1.601 7.317 1.00 47.25 285 SER A CA 1
ATOM 2254 C C . SER A 1 285 ? 33.692 2.196 5.968 1.00 47.25 285 SER A C 1
ATOM 2256 O O . SER A 1 285 ? 33.929 1.635 4.900 1.00 47.25 285 SER A O 1
ATOM 2258 N N . ARG A 1 286 ? 33.061 3.372 6.015 1.00 45.84 286 ARG A N 1
ATOM 2259 C CA . ARG A 1 286 ? 33.088 4.334 4.908 1.00 45.84 286 ARG A CA 1
ATOM 2260 C C . ARG A 1 286 ? 34.060 5.443 5.299 1.00 45.84 286 ARG A C 1
ATOM 2262 O O . ARG A 1 286 ? 33.657 6.454 5.858 1.00 45.84 286 ARG A O 1
ATOM 2269 N N . SER A 1 287 ? 35.341 5.207 5.025 1.00 52.78 287 SER A N 1
ATOM 2270 C CA . SER A 1 287 ? 36.355 6.258 5.007 1.00 52.78 287 SER A CA 1
ATOM 2271 C C . SER A 1 287 ? 36.195 7.053 3.712 1.00 52.78 287 SER A C 1
ATOM 2273 O O . SER A 1 287 ? 36.355 6.512 2.617 1.00 52.78 287 SER A O 1
ATOM 2275 N N . THR A 1 288 ? 35.807 8.318 3.831 1.00 57.59 288 THR A N 1
ATOM 2276 C CA . THR A 1 288 ? 35.957 9.324 2.778 1.00 57.59 288 THR A CA 1
ATOM 2277 C C . THR A 1 288 ? 37.207 10.130 3.092 1.00 57.59 288 THR A C 1
ATOM 2279 O O . THR A 1 288 ? 37.149 11.055 3.898 1.00 57.59 288 THR A O 1
ATOM 2282 N N . ASP A 1 289 ? 38.317 9.768 2.453 1.00 53.38 289 ASP A N 1
ATOM 2283 C CA . ASP A 1 289 ? 39.497 10.619 2.345 1.00 53.38 289 ASP A CA 1
ATOM 2284 C C . ASP A 1 289 ? 39.199 11.759 1.365 1.00 53.38 289 ASP A C 1
ATOM 2286 O O . ASP A 1 289 ? 38.994 11.542 0.168 1.00 53.38 289 ASP A O 1
ATOM 2290 N N . THR A 1 290 ? 39.181 12.985 1.880 1.00 61.44 290 THR A N 1
ATOM 2291 C CA . THR A 1 290 ? 39.345 14.207 1.091 1.00 61.44 290 THR A CA 1
ATOM 2292 C C . THR A 1 290 ? 40.526 14.979 1.669 1.00 61.44 290 THR A C 1
ATOM 2294 O O . THR A 1 290 ? 40.353 15.846 2.523 1.00 61.44 290 THR A O 1
ATOM 2297 N N . ASP A 1 291 ? 41.729 14.633 1.216 1.00 62.91 291 ASP A N 1
ATOM 2298 C CA . ASP A 1 291 ? 42.885 15.530 1.202 1.00 62.91 291 ASP A CA 1
ATOM 2299 C C . ASP A 1 291 ? 42.778 16.388 -0.063 1.00 62.91 291 ASP A C 1
ATOM 2301 O O . ASP A 1 291 ? 42.743 15.876 -1.184 1.00 62.91 291 ASP A O 1
ATOM 2305 N N . GLY A 1 292 ? 42.683 17.697 0.137 1.00 57.69 292 GLY A N 1
ATOM 2306 C CA . GLY A 1 292 ? 42.851 18.695 -0.905 1.00 57.69 292 GLY A CA 1
ATOM 2307 C C . GLY A 1 292 ? 43.596 19.889 -0.330 1.00 57.69 292 GLY A C 1
ATOM 2308 O O . GLY A 1 292 ? 42.971 20.833 0.146 1.00 57.69 292 GLY A O 1
ATOM 2309 N N . SER A 1 293 ? 44.926 19.825 -0.364 1.00 67.00 293 SER A N 1
ATOM 2310 C CA . SER A 1 293 ? 45.829 20.938 -0.051 1.00 67.00 293 SER A CA 1
ATOM 2311 C C . SER A 1 293 ? 46.184 21.747 -1.307 1.00 67.00 293 SER A C 1
ATOM 2313 O O . SER A 1 293 ? 46.694 21.174 -2.272 1.00 67.00 293 SER A O 1
ATOM 2315 N N . SER A 1 294 ? 45.978 23.070 -1.273 1.00 54.75 294 SER A N 1
ATOM 2316 C CA . SER A 1 294 ? 46.896 24.151 -1.714 1.00 54.75 294 SER A CA 1
ATOM 2317 C C . SER A 1 294 ? 46.234 25.509 -1.502 1.00 54.75 294 SER A C 1
ATOM 2319 O O . SER A 1 294 ? 45.107 25.689 -2.012 1.00 54.75 294 SER A O 1
#